Protein AF-A0A922M4N6-F1 (afdb_monomer)

Organism: Spodoptera exigua (NCBI:txid7107)

Nearest PDB structures (foldseek):
  4qnn-assembly1_D  TM=4.521E-01  e=8.811E-08  Vespa basalis
  1w52-assembly1_X  TM=4.113E-01  e=1.134E-07  Equus caballus
  1n8s-assembly1_A  TM=4.188E-01  e=4.006E-07  Homo sapiens
  6k3c-assembly1_A  TM=3.566E-01  e=5.512E-01  Chromobacterium sp. USM2
  4xjv-assembly1_A  TM=3.976E-01  e=1.947E+00  Homo sapiens

Solvent-accessible surface area (backbone atoms only — not comparable to full-atom values): 10845 Å² total; per-residue (Å²): 126,72,74,54,56,63,50,50,57,50,48,62,56,56,72,52,84,74,89,79,82,50,33,38,33,26,33,53,82,41,86,89,43,56,52,75,37,51,58,94,50,54,64,52,38,45,78,72,62,30,33,50,88,92,42,60,70,48,79,46,68,69,57,80,68,31,40,94,80,33,68,70,46,49,54,51,52,50,51,48,44,74,77,43,88,45,20,38,34,35,50,39,44,37,66,46,23,29,90,76,37,44,76,57,50,79,76,44,71,44,77,16,52,26,64,42,13,33,49,44,22,52,50,23,40,48,42,29,70,78,67,74,44,56,31,48,35,35,40,24,41,26,30,43,14,82,51,34,49,94,60,62,78,40,83,59,45,43,34,81,18,19,75,32,17,41,30,43,32,66,39,51,90,77,52,12,44,76,71,84,37,34,60,43,53,44,56,53,75,72,86,59,86,65,85,65,86,120

Radius of gyration: 24.02 Å; Cα contacts (8 Å, |Δi|>4): 380; chains: 1; bounding box: 56×33×69 Å

Secondary structure (DSSP, 8-state):
-THHHHHHHHHHHHTS---S--EEEEEESEEEEEEEEEGGGTTHHHHTTSS-TTS-EEEEE--TT--TTSHHHHHHHHHHHHH---EEEEEE-HHHHSTTTS--GGG-EEEEETHHHHHHHHHHHHHHHHHS--EEEEEEES-B-TTTSSS-SSPPP-GGGEEEEEEEES-TTTTB--S--SSEEEETTSSS------

Mean predicted aligned error: 13.54 Å

Sequence (198 aa):
MTLNILRTVIIFFAILQCTRAWGLKGYNKTLSNSIEVNWTNATQLIDTGYVNLERKMAVFAFGFRGSETTQDTDTFIEAALSNTDWSVVLVNWKDEAAPGGGLVLNNIILIGMSLGAQICGKAGSTVKEILGQQLPLIMGLDAAKPLFEPIEVFRCIKSSDAACVFLLHTDTNRFGVSGSYGTHNFFANRYSAVIFVH

InterPro domains:
  IPR000734 Triacylglycerol lipase family [PTHR11610] (102-190)
  IPR013818 Lipase [PF00151] (106-189)
  IPR029058 Alpha/Beta hydrolase fold [G3DSA:3.40.50.1820] (100-193)
  IPR029058 Alpha/Beta hydrolase fold [SSF53474] (53-197)

Structure (mmCIF, N/CA/C/O backbone):
data_AF-A0A922M4N6-F1
#
_entry.id   AF-A0A922M4N6-F1
#
loop_
_atom_site.group_PDB
_atom_site.id
_atom_site.type_symbol
_atom_site.label_atom_id
_atom_site.label_alt_id
_atom_site.label_comp_id
_atom_site.label_asym_id
_atom_site.label_entity_id
_atom_site.label_seq_id
_atom_site.pdbx_PDB_ins_code
_atom_site.Cartn_x
_atom_site.Cartn_y
_atom_site.Cartn_z
_atom_site.occupancy
_atom_site.B_iso_or_equiv
_atom_site.auth_seq_id
_atom_site.auth_comp_id
_atom_site.auth_asym_id
_atom_site.auth_atom_id
_atom_site.pdbx_PDB_model_num
ATOM 1 N N . MET A 1 1 ? -22.852 20.278 8.552 1.00 41.62 1 MET A N 1
ATOM 2 C CA . MET A 1 1 ? -21.381 20.407 8.698 1.00 41.62 1 MET A CA 1
ATOM 3 C C . MET A 1 1 ? -20.722 19.126 9.239 1.00 41.62 1 MET A C 1
ATOM 5 O O . MET A 1 1 ? -19.589 18.848 8.879 1.00 41.62 1 MET A O 1
ATOM 9 N N . THR A 1 2 ? -21.434 18.292 10.006 1.00 40.69 2 THR A N 1
ATOM 10 C CA . THR A 1 2 ? -20.979 17.022 10.621 1.00 40.69 2 THR A CA 1
ATOM 11 C C . THR A 1 2 ? -20.772 15.839 9.659 1.00 40.69 2 THR A C 1
ATOM 13 O O . THR A 1 2 ? -19.850 15.055 9.858 1.00 40.69 2 THR A O 1
ATOM 16 N N . LEU A 1 3 ? -21.545 15.735 8.570 1.00 41.03 3 LEU A N 1
ATOM 17 C CA . LEU A 1 3 ? -21.422 14.641 7.583 1.00 41.03 3 LEU A CA 1
ATOM 18 C C . LEU A 1 3 ? -20.073 14.637 6.829 1.00 41.03 3 LEU A C 1
ATOM 20 O O . LEU A 1 3 ? -19.664 13.618 6.277 1.00 41.03 3 LEU A O 1
ATOM 24 N N . ASN A 1 4 ? -19.374 15.777 6.805 1.00 47.16 4 ASN A N 1
ATOM 25 C CA . ASN A 1 4 ? -18.146 15.948 6.031 1.00 47.16 4 ASN A CA 1
ATOM 26 C C . ASN A 1 4 ? -16.917 15.350 6.722 1.00 47.16 4 ASN A C 1
ATOM 28 O O . ASN A 1 4 ? -16.013 14.897 6.031 1.00 47.16 4 ASN A O 1
ATOM 32 N N . ILE A 1 5 ? -16.877 15.299 8.056 1.00 49.09 5 ILE A N 1
ATOM 33 C CA . ILE A 1 5 ? -15.686 14.843 8.795 1.00 49.09 5 ILE A CA 1
ATOM 34 C C . ILE A 1 5 ? -15.516 13.328 8.653 1.00 49.09 5 ILE A C 1
ATOM 36 O O . I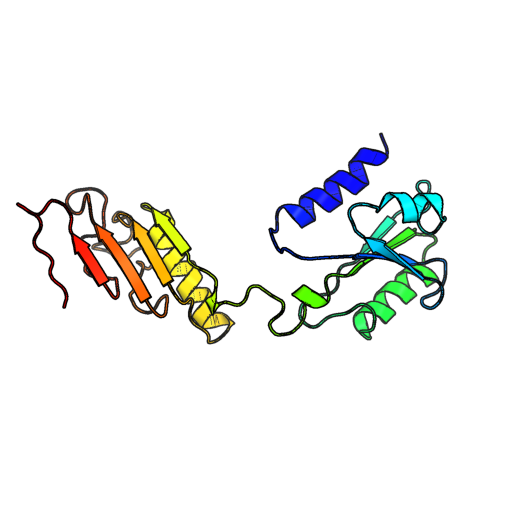LE A 1 5 ? -14.456 12.869 8.235 1.00 49.09 5 ILE A O 1
ATOM 40 N N . LEU A 1 6 ? -16.585 12.561 8.890 1.00 45.75 6 LEU A N 1
ATOM 41 C CA . LEU A 1 6 ? -16.577 11.106 8.717 1.00 45.75 6 LEU A CA 1
ATOM 42 C C . LEU A 1 6 ? -16.282 10.719 7.260 1.00 45.75 6 LEU A C 1
ATOM 44 O O . LEU A 1 6 ? -15.444 9.861 7.005 1.00 45.75 6 LEU A O 1
ATOM 48 N N . ARG A 1 7 ? -16.890 11.423 6.293 1.00 46.25 7 ARG A N 1
ATOM 49 C CA . ARG A 1 7 ? -16.584 11.243 4.866 1.00 46.25 7 ARG A CA 1
ATOM 50 C C . ARG A 1 7 ? -15.126 11.555 4.531 1.00 46.25 7 ARG A C 1
ATOM 52 O O . ARG A 1 7 ? -14.546 10.835 3.735 1.00 46.25 7 ARG A O 1
ATOM 59 N N . THR A 1 8 ? -14.523 12.576 5.137 1.00 42.38 8 THR A N 1
ATOM 60 C CA . THR A 1 8 ? -13.128 12.961 4.861 1.00 42.38 8 THR A CA 1
ATOM 61 C C . THR A 1 8 ? -12.144 11.925 5.400 1.00 42.38 8 THR A C 1
ATOM 63 O O . THR A 1 8 ? -11.218 11.547 4.690 1.00 42.38 8 THR A O 1
ATOM 66 N N . VAL A 1 9 ? -12.379 11.405 6.610 1.00 51.81 9 VAL A N 1
ATOM 67 C CA . VAL A 1 9 ? -11.578 10.306 7.176 1.00 51.81 9 VAL A CA 1
ATOM 68 C C . VAL A 1 9 ? -11.719 9.046 6.318 1.00 51.81 9 VAL A C 1
ATOM 70 O O . VAL A 1 9 ? -10.718 8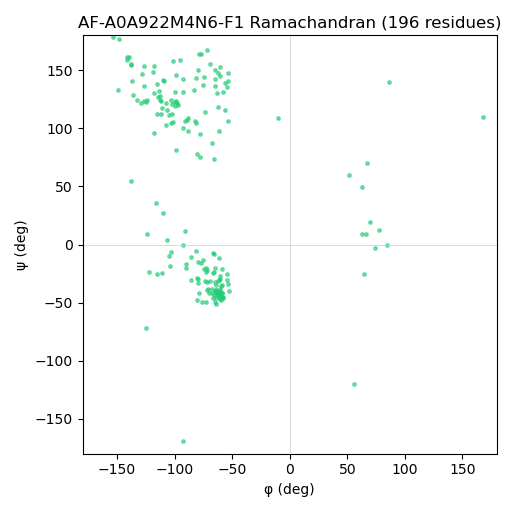.428 5.971 1.00 51.81 9 VAL A O 1
ATOM 73 N N . ILE A 1 10 ? -12.940 8.711 5.888 1.00 53.19 10 ILE A N 1
ATOM 74 C CA . ILE A 1 10 ? -13.194 7.553 5.018 1.00 53.19 10 ILE A CA 1
ATOM 75 C C . ILE A 1 10 ? -12.520 7.715 3.648 1.00 53.19 10 ILE A C 1
ATOM 77 O O . ILE A 1 10 ? -11.918 6.768 3.153 1.00 53.19 10 ILE A O 1
ATOM 81 N N . ILE A 1 11 ? -12.564 8.909 3.047 1.00 48.78 11 ILE A N 1
ATOM 82 C CA . ILE A 1 11 ? -11.873 9.209 1.784 1.00 48.78 11 ILE A CA 1
ATOM 83 C C . ILE A 1 11 ? -10.353 9.098 1.955 1.00 48.78 11 ILE A C 1
ATOM 85 O O . ILE A 1 11 ? -9.691 8.560 1.075 1.00 48.78 11 ILE A O 1
ATOM 89 N N . PHE A 1 12 ? -9.798 9.546 3.085 1.00 44.44 12 PHE A N 1
ATOM 90 C CA . PHE A 1 12 ? -8.366 9.423 3.372 1.00 44.44 12 PHE A CA 1
ATOM 91 C C . PHE A 1 12 ? -7.911 7.954 3.396 1.00 44.44 12 PHE A C 1
ATOM 93 O O . PHE A 1 12 ? -6.877 7.629 2.819 1.00 44.44 12 PHE A O 1
ATOM 100 N N . PHE A 1 13 ? -8.723 7.054 3.965 1.00 48.62 13 PHE A N 1
ATOM 101 C CA . PHE A 1 13 ? -8.482 5.608 3.893 1.00 48.62 13 PHE A CA 1
ATOM 102 C C . PHE A 1 13 ? -8.781 5.010 2.506 1.00 48.62 13 PHE A C 1
ATOM 104 O O . PHE A 1 13 ? -8.082 4.097 2.090 1.00 48.62 13 PHE A O 1
ATOM 111 N N . ALA A 1 14 ? -9.744 5.545 1.748 1.00 45.78 14 ALA A N 1
ATOM 112 C CA . ALA A 1 14 ? -10.076 5.077 0.397 1.00 45.78 14 ALA A CA 1
ATOM 113 C C . ALA A 1 14 ? -9.050 5.476 -0.689 1.00 45.78 14 ALA A C 1
ATOM 115 O O . ALA A 1 14 ? -9.004 4.843 -1.744 1.00 45.78 14 ALA A O 1
ATOM 116 N N . ILE A 1 15 ? -8.230 6.512 -0.454 1.00 46.09 15 ILE A N 1
ATOM 117 C CA . ILE A 1 15 ? -7.110 6.897 -1.340 1.00 46.09 15 ILE A CA 1
ATOM 118 C C . ILE A 1 15 ? -6.011 5.817 -1.336 1.00 46.09 15 ILE A C 1
ATOM 120 O O . ILE A 1 15 ? -5.306 5.649 -2.332 1.00 46.09 15 ILE A O 1
ATOM 124 N N . LEU A 1 16 ? -5.917 5.017 -0.270 1.00 44.34 16 LEU A N 1
ATOM 125 C CA . LEU A 1 16 ? -5.240 3.725 -0.306 1.00 44.34 16 LEU A CA 1
ATOM 126 C C . LEU A 1 16 ? -6.203 2.737 -0.975 1.00 44.34 16 LEU A C 1
ATOM 128 O O . LEU A 1 16 ? -7.096 2.199 -0.329 1.00 44.34 16 LEU A O 1
ATOM 132 N N . GLN A 1 17 ? -6.071 2.530 -2.287 1.00 43.78 17 GLN A N 1
ATOM 133 C CA . GLN A 1 17 ? -6.861 1.541 -3.029 1.00 43.78 17 GLN A CA 1
ATOM 134 C C . GLN A 1 17 ? -6.523 0.103 -2.583 1.00 43.78 17 GLN A C 1
ATOM 136 O O . GLN A 1 17 ? -5.879 -0.650 -3.307 1.00 43.78 17 GLN A O 1
ATOM 141 N N . CYS A 1 18 ? -6.976 -0.292 -1.396 1.00 46.88 18 CYS A N 1
ATOM 142 C CA . CYS A 1 18 ? -7.124 -1.682 -0.991 1.00 46.88 18 CYS A CA 1
ATOM 143 C C . CYS A 1 18 ? -8.611 -2.026 -1.088 1.00 46.88 18 CYS A C 1
ATOM 145 O O . CYS A 1 18 ? -9.453 -1.559 -0.325 1.00 46.88 18 CYS A O 1
ATOM 147 N N . THR A 1 19 ? -8.939 -2.778 -2.131 1.00 53.81 19 THR A N 1
ATOM 148 C CA . THR A 1 19 ? -10.280 -3.268 -2.437 1.00 53.81 19 THR A CA 1
ATOM 149 C C . THR A 1 19 ? -10.471 -4.614 -1.730 1.00 53.81 19 THR A C 1
ATOM 151 O O . THR A 1 19 ? -9.875 -5.592 -2.172 1.00 53.81 19 THR A O 1
ATOM 154 N N . ARG A 1 20 ? -11.288 -4.719 -0.679 1.00 52.94 20 ARG A N 1
ATOM 155 C CA . ARG A 1 20 ? -12.623 -5.348 -0.685 1.00 52.94 20 ARG A CA 1
ATOM 156 C C . ARG A 1 20 ? -13.061 -5.505 0.778 1.00 52.94 20 ARG A C 1
ATOM 158 O O . ARG A 1 20 ? -12.608 -6.404 1.457 1.00 52.94 20 ARG A O 1
ATOM 165 N N . ALA A 1 21 ? -14.057 -4.710 1.169 1.00 56.31 21 ALA A N 1
ATOM 166 C CA . ALA A 1 21 ? -14.835 -4.871 2.400 1.00 56.31 21 ALA A CA 1
ATOM 167 C C . ALA A 1 21 ? -14.074 -4.639 3.718 1.00 56.31 21 ALA A C 1
ATOM 169 O O . ALA A 1 21 ? -13.960 -5.531 4.547 1.00 56.31 21 ALA A O 1
ATOM 170 N N . TRP A 1 22 ? -13.713 -3.382 3.980 1.00 73.38 22 TRP A N 1
ATOM 171 C CA . TRP A 1 22 ? -13.501 -2.943 5.356 1.00 73.38 22 TRP A CA 1
ATOM 172 C C . TRP A 1 22 ? -14.840 -2.564 6.011 1.00 73.38 22 TRP A C 1
ATOM 174 O O . TRP A 1 22 ? -15.684 -1.878 5.417 1.00 73.38 22 TRP A O 1
ATOM 184 N N . GLY A 1 23 ? -15.055 -3.067 7.225 1.00 85.94 23 GLY A N 1
ATOM 185 C CA . GLY A 1 23 ? -16.196 -2.765 8.085 1.00 85.94 23 GLY A CA 1
ATOM 186 C C . GLY A 1 23 ? -15.866 -1.661 9.088 1.00 85.94 23 GLY A C 1
ATOM 187 O O . GLY A 1 23 ? -14.704 -1.397 9.399 1.00 85.94 23 GLY A O 1
ATOM 188 N N . LEU A 1 24 ? -16.893 -0.999 9.611 1.00 89.88 24 LEU A N 1
ATOM 189 C CA . LEU A 1 24 ? -16.775 -0.091 10.747 1.00 89.88 24 LEU A CA 1
ATOM 190 C C . LEU A 1 24 ? -17.473 -0.725 11.939 1.00 89.88 24 LEU A C 1
ATOM 192 O O . LEU A 1 24 ? -18.685 -0.942 11.909 1.00 89.88 24 LEU A O 1
ATOM 196 N N . LYS A 1 25 ? -16.709 -1.001 12.992 1.00 93.69 25 LYS A N 1
ATOM 197 C CA . LYS A 1 25 ? -17.227 -1.581 14.226 1.00 93.69 25 LYS A CA 1
ATOM 198 C C . LYS A 1 25 ? -17.310 -0.514 15.310 1.00 93.69 25 LYS A C 1
ATOM 200 O O . LYS A 1 25 ? -16.291 0.010 15.748 1.00 93.69 25 LYS A O 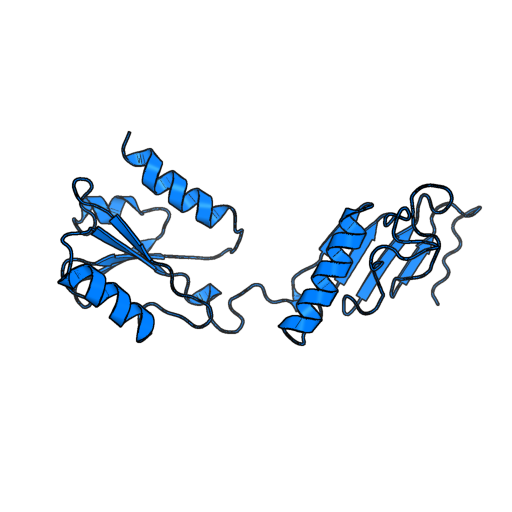1
ATOM 205 N N . GLY A 1 26 ? -18.527 -0.150 15.699 1.00 92.50 26 GLY A N 1
ATOM 206 C CA . GLY A 1 26 ? -18.788 0.800 16.779 1.00 92.50 26 GLY A CA 1
ATOM 207 C C . GLY A 1 26 ? -18.969 0.080 18.110 1.00 92.50 26 GLY A C 1
ATOM 208 O O . GLY A 1 26 ? -19.588 -0.984 18.154 1.00 92.50 26 GLY A O 1
ATOM 209 N N . TYR A 1 27 ? -18.465 0.670 19.192 1.00 93.81 27 TYR A N 1
ATOM 210 C CA . TYR A 1 27 ? -18.552 0.107 20.541 1.00 93.81 27 TYR A CA 1
ATOM 211 C C . TYR A 1 27 ? -19.394 0.992 21.454 1.00 93.81 27 TYR A C 1
ATOM 213 O O . TYR A 1 27 ? -19.249 2.213 21.466 1.00 93.81 27 TYR A O 1
ATOM 221 N N . ASN A 1 28 ? -20.244 0.370 22.269 1.00 90.25 28 ASN A N 1
ATOM 222 C CA . ASN A 1 28 ? -21.067 1.062 23.251 1.00 90.25 28 ASN A CA 1
ATOM 223 C C . ASN A 1 28 ? -20.705 0.591 24.665 1.00 90.25 28 ASN A C 1
ATOM 225 O O . ASN A 1 28 ? -21.203 -0.422 25.163 1.00 90.25 28 ASN A O 1
ATOM 229 N N . LYS A 1 29 ? -19.827 1.366 25.313 1.00 85.44 29 LYS A N 1
ATOM 230 C CA . LYS A 1 29 ? -19.318 1.207 26.692 1.00 85.44 29 LYS A CA 1
ATOM 231 C C . LYS A 1 29 ? -18.485 -0.047 26.982 1.00 85.44 29 LYS A C 1
ATOM 233 O O . LYS A 1 29 ? -17.695 -0.010 27.913 1.00 85.44 29 LYS A O 1
ATOM 238 N N . THR A 1 30 ? -18.648 -1.142 26.243 1.00 88.94 30 THR A N 1
ATOM 239 C CA . THR A 1 30 ? -17.939 -2.415 26.483 1.00 88.94 30 THR A CA 1
ATOM 240 C C . THR A 1 30 ? -17.537 -3.077 25.165 1.00 88.94 30 THR A C 1
ATOM 242 O O . THR A 1 30 ? -18.153 -2.802 24.135 1.00 88.94 30 THR A O 1
ATOM 245 N N . LEU A 1 31 ? -16.543 -3.976 25.191 1.00 87.69 31 LEU A N 1
ATOM 246 C CA . LEU A 1 31 ? -16.136 -4.759 24.012 1.00 87.69 31 LEU A CA 1
ATOM 247 C C . LEU A 1 31 ? -17.262 -5.651 23.471 1.00 87.69 31 LEU A C 1
ATOM 249 O O . LEU A 1 31 ? -17.460 -5.753 22.259 1.00 87.69 31 LEU A O 1
ATOM 253 N N . SER A 1 32 ? -18.009 -6.290 24.376 1.00 89.81 32 SER A N 1
ATOM 254 C CA . SER A 1 32 ? -19.084 -7.225 24.034 1.00 89.81 32 SER A CA 1
ATOM 255 C C . SER A 1 32 ? -20.317 -6.534 23.454 1.00 89.81 32 SER A C 1
ATOM 257 O O . SER A 1 32 ? -21.086 -7.164 22.733 1.00 89.81 32 SER A O 1
ATOM 259 N N . ASN A 1 33 ? -20.493 -5.239 23.724 1.00 93.19 33 ASN A N 1
ATOM 260 C CA . ASN A 1 33 ? -21.565 -4.431 23.162 1.00 93.19 33 ASN A CA 1
ATOM 261 C C . ASN A 1 33 ? -21.056 -3.623 21.963 1.00 93.19 33 ASN A C 1
ATOM 263 O O . ASN A 1 33 ? -20.710 -2.444 22.078 1.00 93.19 33 ASN A O 1
ATOM 267 N N . SER A 1 34 ? -20.993 -4.278 20.807 1.00 94.19 34 SER A N 1
ATOM 268 C CA . SER A 1 34 ? -20.540 -3.677 19.556 1.00 94.19 34 SER A CA 1
ATOM 269 C C . SER A 1 34 ? -21.407 -4.096 18.373 1.00 94.19 34 SER A C 1
ATOM 271 O O . SER A 1 34 ? -22.025 -5.160 18.380 1.00 94.19 34 SER A O 1
ATOM 273 N N . ILE A 1 35 ? -21.435 -3.252 17.342 1.00 94.62 35 ILE A N 1
ATOM 274 C CA . ILE A 1 35 ? -22.032 -3.571 16.041 1.00 94.62 35 ILE A CA 1
ATOM 275 C C . ILE A 1 35 ? -21.030 -3.285 14.940 1.00 94.62 35 ILE A C 1
ATOM 277 O O . ILE A 1 35 ? -20.249 -2.341 15.036 1.00 94.62 35 ILE A O 1
ATOM 281 N N . GLU A 1 36 ? -21.084 -4.076 13.878 1.00 93.38 36 GLU A N 1
ATOM 282 C CA . GLU A 1 36 ? -20.292 -3.862 12.677 1.00 93.38 36 GLU A CA 1
ATOM 283 C C . GLU A 1 36 ? -21.209 -3.522 11.508 1.00 93.38 36 GLU A C 1
ATOM 285 O O . GLU A 1 36 ? -22.229 -4.176 11.284 1.00 93.38 36 GLU A O 1
ATOM 290 N N . VAL A 1 37 ? -20.851 -2.472 10.776 1.00 91.44 37 VAL A N 1
ATOM 291 C CA . VAL A 1 37 ? -21.574 -2.013 9.591 1.00 91.44 37 VAL A CA 1
ATOM 292 C C . VAL A 1 37 ? -20.614 -1.905 8.416 1.00 91.44 37 VAL A C 1
ATOM 294 O O . VAL A 1 37 ? -19.419 -1.672 8.587 1.00 91.44 37 VAL A O 1
ATOM 297 N N . ASN A 1 38 ? -21.131 -2.032 7.196 1.00 89.06 38 ASN A N 1
ATOM 298 C CA . ASN A 1 38 ? -20.337 -1.729 6.009 1.00 89.06 38 ASN A CA 1
ATOM 299 C C . ASN A 1 38 ? -19.982 -0.231 5.984 1.00 89.06 38 ASN A C 1
ATOM 301 O O . ASN A 1 38 ? -20.824 0.602 6.329 1.00 89.06 38 ASN A O 1
ATOM 305 N N . TRP A 1 39 ? -18.775 0.125 5.534 1.00 82.94 39 TRP A N 1
ATOM 306 C CA . TRP A 1 39 ? -18.335 1.521 5.442 1.00 82.94 39 TRP A CA 1
ATOM 307 C C . TRP A 1 39 ? -19.293 2.412 4.627 1.00 82.94 39 TRP A C 1
ATOM 309 O O . TRP A 1 39 ? -19.445 3.593 4.946 1.00 82.94 39 TRP A O 1
ATOM 319 N N . THR A 1 40 ? -19.995 1.869 3.621 1.00 84.00 40 THR A N 1
ATOM 320 C CA . THR A 1 40 ? -20.988 2.632 2.837 1.00 84.00 40 THR A CA 1
ATOM 321 C C . THR A 1 40 ? -22.199 3.057 3.666 1.00 84.00 40 THR A C 1
ATOM 323 O O . THR A 1 40 ? -22.851 4.045 3.337 1.00 84.00 40 THR A O 1
ATOM 326 N N . ASN A 1 41 ? -22.478 2.336 4.755 1.00 87.69 41 ASN A N 1
ATOM 327 C CA . ASN A 1 41 ? -23.619 2.533 5.647 1.00 87.69 41 ASN A CA 1
ATOM 328 C C . ASN A 1 41 ? -23.177 3.071 7.018 1.00 87.69 41 ASN A C 1
ATOM 330 O O . ASN A 1 41 ? -23.854 2.856 8.021 1.00 87.69 41 ASN A O 1
ATOM 334 N N . ALA A 1 42 ? -22.050 3.789 7.081 1.00 83.88 42 ALA A N 1
ATOM 335 C CA . ALA A 1 42 ? -21.473 4.295 8.329 1.00 83.88 42 ALA A CA 1
ATOM 336 C C . ALA A 1 42 ? -22.445 5.134 9.187 1.00 83.88 42 ALA A C 1
ATOM 338 O O . ALA A 1 42 ? -22.290 5.197 10.406 1.00 83.88 42 ALA A O 1
ATOM 339 N N . THR A 1 43 ? -23.463 5.759 8.577 1.00 88.12 43 THR A N 1
ATOM 340 C CA . THR A 1 43 ? -24.504 6.513 9.298 1.00 88.12 43 THR A CA 1
ATOM 341 C C . THR A 1 43 ? -25.288 5.644 10.276 1.00 88.12 43 THR A C 1
ATOM 343 O O . THR A 1 43 ? -25.701 6.140 11.318 1.00 88.12 43 THR A O 1
ATOM 346 N N . GLN A 1 44 ? -25.394 4.338 10.021 1.00 92.56 44 GLN A N 1
ATOM 347 C CA . GLN A 1 44 ? -26.087 3.406 10.902 1.00 92.56 44 GLN A CA 1
ATOM 348 C C . GLN A 1 44 ? -25.464 3.351 12.305 1.00 92.56 44 GLN A C 1
ATOM 350 O O . GLN A 1 44 ? -26.191 3.143 13.272 1.00 92.56 44 GLN A O 1
ATOM 355 N N . LEU A 1 45 ? -24.156 3.597 12.461 1.00 91.44 45 LEU A N 1
ATOM 356 C CA . LEU A 1 45 ? -23.528 3.689 13.788 1.00 91.44 45 LEU A CA 1
ATOM 357 C C . LEU A 1 45 ? -24.060 4.879 14.599 1.00 91.44 45 LEU A C 1
ATOM 359 O O . LEU A 1 45 ? -24.148 4.801 15.822 1.00 91.44 45 LEU A O 1
ATOM 363 N N . ILE A 1 46 ? -24.426 5.968 13.920 1.00 91.56 46 ILE A N 1
ATOM 364 C CA . ILE A 1 46 ? -25.022 7.158 14.537 1.00 91.56 46 ILE A CA 1
ATOM 365 C C . ILE A 1 46 ? -26.485 6.864 14.865 1.00 91.56 46 ILE A C 1
ATOM 367 O O . ILE A 1 46 ? -26.906 7.047 16.004 1.00 91.56 46 ILE A O 1
ATOM 371 N N . ASP A 1 47 ? -27.232 6.339 13.890 1.00 91.94 47 ASP A N 1
ATOM 372 C CA . ASP A 1 47 ? -28.671 6.070 14.017 1.00 91.94 47 ASP A CA 1
ATOM 373 C C . ASP A 1 47 ? -28.983 5.058 15.133 1.00 91.94 47 ASP A C 1
ATOM 375 O O . ASP A 1 47 ? -30.026 5.126 15.780 1.00 91.94 47 ASP A O 1
ATOM 379 N N . THR A 1 48 ? -28.060 4.128 15.388 1.00 91.88 48 THR A N 1
ATOM 380 C CA . THR A 1 48 ? -28.175 3.105 16.441 1.00 91.88 48 THR A CA 1
ATOM 381 C C . THR A 1 48 ? -27.535 3.516 17.772 1.00 91.88 48 THR A C 1
ATOM 383 O O . THR A 1 48 ? -27.580 2.752 18.735 1.00 91.88 48 THR A O 1
ATOM 386 N N . GLY A 1 49 ? -26.945 4.713 17.856 1.00 91.12 49 GLY A N 1
ATOM 387 C CA . GLY A 1 49 ? -26.378 5.261 19.091 1.00 91.12 49 GLY A CA 1
ATOM 388 C C . GLY A 1 49 ? -25.012 4.700 19.505 1.00 91.12 49 GLY A C 1
ATOM 389 O O . GLY A 1 49 ? -24.573 4.958 20.625 1.00 91.12 49 GLY A O 1
ATOM 390 N N . TYR A 1 50 ? -24.322 3.964 18.629 1.00 92.75 50 TYR A N 1
ATOM 391 C CA . TYR A 1 50 ? -22.939 3.509 18.852 1.00 92.75 50 TYR A CA 1
ATOM 392 C C . TYR A 1 50 ? -21.907 4.607 18.562 1.00 92.75 50 TYR A C 1
ATOM 394 O O . TYR A 1 50 ? -20.760 4.519 18.990 1.00 92.75 50 TYR A O 1
ATOM 402 N N . VAL A 1 51 ? -22.324 5.669 17.872 1.00 91.69 51 VAL A N 1
ATOM 403 C CA . VAL A 1 51 ? -21.576 6.912 17.702 1.00 91.69 51 VAL A CA 1
ATOM 404 C C . VAL A 1 51 ? -22.437 8.077 18.168 1.00 91.69 51 VAL A C 1
ATOM 406 O O . VAL A 1 51 ? -23.507 8.337 17.625 1.00 91.69 51 VAL A O 1
ATOM 409 N N . ASN A 1 52 ? -21.925 8.833 19.135 1.00 90.38 52 ASN A N 1
ATOM 410 C CA . ASN A 1 52 ? -22.476 10.117 19.541 1.00 90.38 52 ASN A CA 1
ATOM 411 C C . ASN A 1 52 ? -21.620 11.253 18.950 1.00 90.38 52 ASN A C 1
ATOM 413 O O . ASN A 1 52 ? -20.419 11.334 19.219 1.00 90.38 52 ASN A O 1
ATOM 417 N N . LEU A 1 53 ? -22.248 12.119 18.147 1.00 87.50 53 LEU A N 1
ATOM 418 C CA . LEU A 1 53 ? -21.596 13.234 17.447 1.00 87.50 53 LEU A CA 1
ATOM 419 C C . LEU A 1 53 ? -21.244 14.427 18.351 1.00 87.50 53 LEU A C 1
ATOM 421 O O . LEU A 1 53 ? -20.493 15.300 17.924 1.00 87.50 53 LEU A O 1
ATOM 425 N N . GLU A 1 54 ? -21.772 14.480 19.572 1.00 90.12 54 GLU A N 1
ATOM 426 C CA . GLU A 1 54 ? -21.437 15.505 20.571 1.00 90.12 54 GLU A CA 1
ATOM 427 C C . GLU A 1 54 ? -20.189 15.136 21.382 1.00 90.12 54 GLU A C 1
ATOM 429 O O . GLU A 1 54 ? -19.639 15.966 22.106 1.00 90.12 54 GLU A O 1
ATOM 434 N N . ARG A 1 55 ? -19.718 13.891 21.254 1.00 86.94 55 ARG A N 1
ATOM 435 C CA . ARG A 1 55 ? -18.529 13.390 21.942 1.00 86.94 55 ARG A CA 1
ATOM 436 C C . ARG A 1 55 ? -17.331 13.363 21.008 1.00 86.94 55 ARG A C 1
ATOM 438 O O . ARG A 1 55 ? -17.463 13.281 19.787 1.00 86.94 55 ARG A O 1
ATOM 445 N N . LYS A 1 56 ? -16.131 13.374 21.592 1.00 88.88 56 LYS A N 1
ATOM 446 C CA . LYS A 1 56 ? -14.907 13.085 20.835 1.00 88.88 56 LYS A CA 1
ATOM 447 C C . LYS A 1 56 ? -14.990 11.671 20.258 1.00 88.88 56 LYS A C 1
ATOM 449 O O . LYS A 1 56 ? -15.555 10.777 20.885 1.00 88.88 56 LYS A O 1
ATOM 454 N N . MET A 1 57 ? -14.431 11.482 19.067 1.00 87.06 57 MET A N 1
ATOM 455 C CA . MET A 1 57 ? -14.408 10.195 18.379 1.00 87.06 57 MET A CA 1
ATOM 456 C C . MET A 1 57 ? -12.973 9.690 18.262 1.00 87.06 57 MET A C 1
ATOM 458 O O . MET A 1 57 ? -12.116 10.400 17.737 1.00 87.06 57 MET A O 1
ATOM 462 N N . ALA A 1 58 ? -12.735 8.460 18.711 1.00 88.31 58 ALA A N 1
ATOM 463 C CA . ALA A 1 58 ? -11.520 7.721 18.402 1.00 88.31 58 ALA A CA 1
ATOM 464 C C . ALA A 1 58 ? -11.805 6.754 17.256 1.00 88.31 58 ALA A C 1
ATOM 466 O O . ALA A 1 58 ? -12.695 5.911 17.355 1.00 88.31 58 ALA A O 1
ATOM 467 N N . VAL A 1 59 ? -11.034 6.881 16.179 1.00 87.81 59 VAL A N 1
ATOM 468 C CA . VAL A 1 59 ? -11.032 5.926 15.071 1.00 87.81 59 VAL A CA 1
ATOM 469 C C . VAL A 1 59 ? -9.737 5.135 15.161 1.00 87.81 59 VAL A C 1
ATOM 471 O O . VAL A 1 59 ? -8.656 5.710 15.047 1.00 87.81 59 VAL A O 1
ATOM 474 N N . PHE A 1 60 ? -9.845 3.835 15.405 1.00 89.56 60 PHE A N 1
ATOM 475 C CA . PHE A 1 60 ? -8.707 2.931 15.531 1.00 89.56 60 PHE A CA 1
ATOM 476 C C . PHE A 1 60 ? -8.644 1.996 14.330 1.00 89.56 60 PHE A C 1
ATOM 478 O O . PHE A 1 60 ? -9.673 1.519 13.865 1.00 89.56 60 PHE A O 1
ATOM 485 N N . ALA A 1 61 ? -7.443 1.714 13.842 1.00 87.94 61 ALA A N 1
ATOM 486 C CA . ALA A 1 61 ? -7.195 0.712 12.815 1.00 87.94 61 ALA A CA 1
ATOM 487 C C . ALA A 1 61 ? -6.020 -0.147 13.288 1.00 87.94 61 ALA A C 1
ATOM 489 O O . ALA A 1 61 ? -4.960 0.392 13.609 1.00 87.94 61 ALA A O 1
ATOM 490 N N . PHE A 1 62 ? -6.208 -1.465 13.365 1.00 88.00 62 PHE A N 1
ATOM 491 C CA . PHE A 1 62 ? -5.122 -2.382 13.730 1.00 88.00 62 PHE A CA 1
ATOM 492 C C . PHE A 1 62 ? -4.087 -2.506 12.602 1.00 88.00 62 PHE A C 1
ATOM 494 O O . PHE A 1 62 ? -4.318 -2.046 11.490 1.00 88.00 62 PHE A O 1
ATOM 501 N N . GLY A 1 63 ? -2.924 -3.092 12.889 1.00 80.12 63 GLY A N 1
ATOM 502 C CA . GLY A 1 63 ? -1.826 -3.257 11.930 1.00 80.12 63 GLY A CA 1
ATOM 503 C C . GLY A 1 63 ? -1.844 -4.587 11.168 1.00 80.12 63 GLY A C 1
ATOM 504 O O . GLY A 1 63 ? -2.801 -5.356 11.233 1.00 80.12 63 GLY A O 1
ATOM 505 N N . PHE A 1 64 ? -0.746 -4.876 10.462 1.00 76.19 64 PHE A N 1
ATOM 506 C CA . PHE A 1 64 ? -0.536 -6.151 9.768 1.00 76.19 64 PHE A CA 1
ATOM 507 C C . PHE A 1 64 ? -0.703 -7.343 10.723 1.00 76.19 64 PHE A C 1
ATOM 509 O O . PHE A 1 64 ? -0.182 -7.330 11.837 1.00 76.19 64 PHE A O 1
ATOM 516 N N . ARG A 1 65 ? -1.410 -8.384 10.268 1.00 79.56 65 ARG A N 1
ATOM 517 C CA . ARG A 1 65 ? -1.835 -9.572 11.037 1.00 79.56 65 ARG A CA 1
ATOM 518 C C . ARG A 1 65 ? -2.781 -9.279 12.209 1.00 79.56 65 ARG A C 1
ATOM 520 O O . ARG A 1 65 ? -3.046 -10.185 12.997 1.00 79.56 65 ARG A O 1
ATOM 527 N N . GLY A 1 66 ? -3.278 -8.050 12.324 1.00 85.69 66 GLY A N 1
ATOM 528 C CA . GLY A 1 66 ? -4.288 -7.659 13.300 1.00 85.69 66 GLY A CA 1
ATOM 529 C C . GLY A 1 66 ? -5.692 -8.117 12.909 1.00 85.69 66 GLY A C 1
ATOM 530 O O . GLY A 1 66 ? -5.954 -8.475 11.761 1.00 85.69 66 GLY A O 1
ATOM 531 N N . SER A 1 67 ? -6.600 -8.100 13.881 1.00 90.69 67 SER A N 1
ATOM 532 C CA . SER A 1 67 ? -8.034 -8.290 13.655 1.00 90.69 67 SER A CA 1
ATOM 533 C C . SER A 1 67 ? -8.852 -7.598 14.749 1.00 90.69 67 SER A C 1
ATOM 535 O O . SER A 1 67 ? -8.313 -7.022 15.698 1.00 90.69 67 SER A O 1
ATOM 537 N N . GLU A 1 68 ? -10.172 -7.674 14.641 1.00 91.00 68 GLU A N 1
ATOM 538 C CA . GLU A 1 68 ? -11.124 -7.205 15.644 1.00 91.00 68 GLU A CA 1
ATOM 539 C C . GLU A 1 68 ? -11.101 -8.000 16.957 1.00 91.00 68 GLU A C 1
ATOM 541 O O . GLU A 1 68 ? -11.791 -7.605 17.891 1.00 91.00 68 GLU A O 1
ATOM 546 N N . THR A 1 69 ? -10.348 -9.104 17.022 1.00 90.06 69 THR A N 1
ATOM 547 C CA . THR A 1 69 ? -10.228 -9.972 18.206 1.00 90.06 69 THR A CA 1
ATOM 548 C C . THR A 1 69 ? -8.781 -10.159 18.671 1.00 90.06 69 THR A C 1
ATOM 550 O O . THR A 1 69 ? -8.497 -11.053 19.467 1.00 90.06 69 THR A O 1
ATOM 553 N N . THR A 1 70 ? -7.816 -9.410 18.124 1.00 91.94 70 THR A N 1
ATOM 554 C CA . THR A 1 70 ? -6.432 -9.470 18.621 1.00 91.94 70 THR A CA 1
ATOM 555 C C . THR A 1 70 ? -6.299 -8.745 19.954 1.00 91.94 70 THR A C 1
ATOM 557 O O . THR A 1 70 ? -6.874 -7.675 20.131 1.00 91.94 70 THR A O 1
ATOM 560 N N . GLN A 1 71 ? -5.455 -9.272 20.848 1.00 93.56 71 GLN A N 1
ATOM 561 C CA . GLN A 1 71 ? -5.231 -8.713 22.186 1.00 93.56 71 GLN A CA 1
ATOM 562 C C . GLN A 1 71 ? -4.863 -7.221 22.167 1.00 93.56 71 GLN A C 1
ATOM 564 O O . GLN A 1 71 ? -5.357 -6.465 22.999 1.00 93.56 71 GLN A O 1
ATOM 569 N N . ASP A 1 72 ? -4.040 -6.780 21.213 1.00 89.31 72 ASP A N 1
ATOM 570 C CA . ASP A 1 72 ? -3.665 -5.366 21.078 1.00 89.31 72 ASP A CA 1
ATOM 571 C C . ASP A 1 72 ? -4.873 -4.479 20.732 1.00 89.31 72 ASP A C 1
ATOM 573 O O . ASP A 1 72 ? -5.012 -3.376 21.264 1.00 89.31 72 ASP A O 1
ATOM 577 N N . THR A 1 73 ? -5.773 -4.977 19.875 1.00 92.75 73 THR A N 1
ATOM 578 C CA . THR A 1 73 ? -7.033 -4.302 19.532 1.00 92.75 73 THR A CA 1
ATOM 579 C C . THR A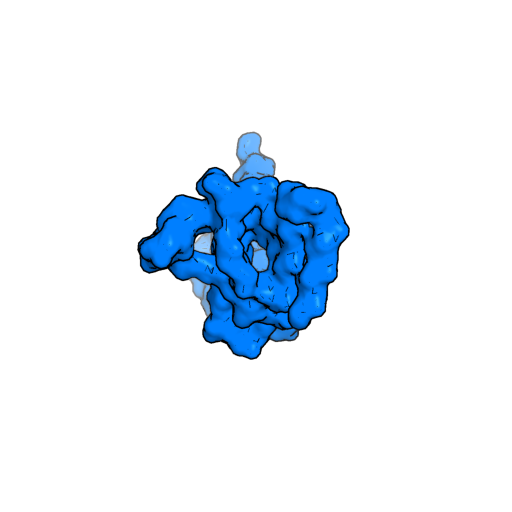 1 73 ? -7.921 -4.192 20.763 1.00 92.75 73 THR A C 1
ATOM 581 O O . THR A 1 73 ? -8.349 -3.090 21.099 1.00 92.75 73 THR A O 1
ATOM 584 N N . ASP A 1 74 ? -8.153 -5.302 21.467 1.00 94.62 74 ASP A N 1
ATOM 585 C CA . ASP A 1 74 ? -8.994 -5.319 22.667 1.00 94.62 74 ASP A CA 1
ATOM 586 C C . ASP A 1 74 ? -8.435 -4.390 23.747 1.00 94.62 74 ASP A C 1
ATOM 588 O O . ASP A 1 74 ? -9.162 -3.545 24.265 1.00 94.62 74 ASP A O 1
ATOM 592 N N . THR A 1 75 ? -7.124 -4.448 23.997 1.00 93.75 75 THR A N 1
ATOM 593 C CA . THR A 1 75 ? -6.437 -3.593 24.978 1.00 93.75 75 THR A CA 1
ATOM 594 C C . THR A 1 75 ? -6.631 -2.110 24.660 1.00 93.75 75 THR A C 1
ATOM 596 O O . THR A 1 75 ? -6.936 -1.315 25.551 1.00 93.75 75 THR A O 1
ATOM 599 N N . PHE A 1 76 ? -6.476 -1.715 23.391 1.00 92.75 76 PHE A N 1
ATOM 600 C CA . PHE A 1 76 ? -6.680 -0.327 22.985 1.00 92.75 76 PHE A CA 1
ATOM 601 C C . PHE A 1 76 ? -8.138 0.109 23.169 1.00 92.75 76 PHE A C 1
ATOM 603 O O . PHE A 1 76 ? -8.404 1.168 23.743 1.00 92.75 76 PHE A O 1
ATOM 610 N N . ILE A 1 77 ? -9.087 -0.693 22.679 1.00 94.00 77 ILE A N 1
ATOM 611 C CA . ILE A 1 77 ? -10.510 -0.350 22.717 1.00 94.00 77 ILE A CA 1
ATOM 612 C C . ILE A 1 77 ? -11.004 -0.296 24.170 1.00 94.00 77 ILE A C 1
ATOM 614 O O . ILE A 1 77 ? -11.683 0.660 24.539 1.00 94.00 77 ILE A O 1
ATOM 618 N N . GLU A 1 78 ? -10.621 -1.248 25.023 1.00 93.56 78 GLU A N 1
ATOM 619 C CA . GLU A 1 78 ? -10.936 -1.227 26.458 1.00 93.56 78 GLU A CA 1
ATOM 620 C C . GLU A 1 78 ? -10.366 0.003 27.154 1.00 93.56 78 GLU A C 1
ATOM 622 O O . GLU A 1 78 ? -11.077 0.657 27.922 1.00 93.56 78 GLU A O 1
ATOM 627 N N . ALA A 1 79 ? -9.109 0.357 26.875 1.00 91.62 79 ALA A N 1
ATOM 628 C CA . ALA A 1 79 ? -8.494 1.549 27.440 1.00 91.62 79 ALA A CA 1
ATOM 629 C C . ALA A 1 79 ? -9.234 2.823 27.002 1.00 91.62 79 ALA A C 1
ATOM 631 O O . ALA A 1 79 ? -9.472 3.705 27.832 1.00 91.62 79 ALA A O 1
ATOM 632 N N . ALA A 1 80 ? -9.643 2.909 25.733 1.00 90.94 80 ALA A N 1
ATOM 633 C CA . ALA A 1 80 ? -10.422 4.030 25.219 1.00 90.94 80 ALA A CA 1
ATOM 634 C C . ALA A 1 80 ? -11.805 4.116 25.887 1.00 90.94 80 ALA A C 1
ATOM 636 O O . ALA A 1 80 ? -12.198 5.190 26.340 1.00 90.94 80 ALA A O 1
ATOM 637 N N . LEU A 1 81 ? -12.513 2.990 26.009 1.00 91.62 81 LEU A N 1
ATOM 638 C CA . LEU A 1 81 ? -13.846 2.922 26.617 1.00 91.62 81 LEU A CA 1
ATOM 639 C C . LEU A 1 81 ? -13.835 3.166 28.134 1.00 91.62 81 LEU A C 1
ATOM 641 O O . LEU A 1 81 ? -14.803 3.700 28.668 1.00 91.62 81 LEU A O 1
ATOM 645 N N . SER A 1 82 ? -12.763 2.781 28.831 1.00 89.94 82 SER A N 1
ATOM 646 C CA . SER A 1 82 ? -12.683 2.864 30.299 1.00 89.94 82 SER A CA 1
ATOM 647 C C . SER A 1 82 ? -12.220 4.229 30.804 1.00 89.94 82 SER A C 1
ATOM 649 O O . SER A 1 82 ? -12.599 4.642 31.897 1.00 89.94 82 SER A O 1
ATOM 651 N N . ASN A 1 83 ? -11.388 4.932 30.031 1.00 83.19 83 ASN A N 1
ATOM 652 C CA . ASN A 1 83 ? -10.774 6.193 30.462 1.00 83.19 83 ASN A CA 1
ATOM 653 C C . ASN A 1 83 ? -11.436 7.432 29.854 1.00 83.19 83 ASN A C 1
ATOM 655 O O . ASN A 1 83 ? -11.075 8.557 30.201 1.00 83.19 83 ASN A O 1
ATOM 659 N N . THR A 1 84 ? -12.371 7.247 28.921 1.00 84.44 84 THR A N 1
ATOM 660 C CA . THR A 1 84 ? -12.995 8.349 28.192 1.00 84.44 84 THR A CA 1
ATOM 661 C C . THR A 1 84 ? -14.478 8.091 27.965 1.00 84.44 84 THR A C 1
ATOM 663 O O . THR A 1 84 ? -14.951 6.961 28.023 1.00 84.44 84 THR A O 1
ATOM 666 N N . ASP A 1 85 ? -15.225 9.147 27.666 1.00 89.31 85 ASP A N 1
ATOM 667 C CA . ASP A 1 85 ? -16.605 9.057 27.198 1.00 89.31 85 ASP A CA 1
ATOM 668 C C . ASP A 1 85 ? -16.707 8.986 25.661 1.00 89.31 85 ASP A C 1
ATOM 670 O O . ASP A 1 85 ? -17.802 9.130 25.112 1.00 89.31 85 ASP A O 1
ATOM 674 N N . TRP A 1 86 ? -15.585 8.781 24.960 1.00 91.44 86 TRP A N 1
ATOM 675 C CA . TRP A 1 86 ? -15.484 8.923 23.510 1.00 91.44 86 TRP A CA 1
ATOM 676 C C . TRP A 1 86 ? -16.327 7.898 22.746 1.00 91.44 86 TRP A C 1
ATOM 678 O O . TRP A 1 86 ? -16.523 6.761 23.172 1.00 91.44 86 TRP A O 1
ATOM 688 N N . SER A 1 87 ? -16.781 8.296 21.559 1.00 91.56 87 SER A N 1
ATOM 689 C CA . SER A 1 87 ? -17.306 7.371 20.555 1.00 91.56 87 SER A CA 1
ATOM 690 C C . SER A 1 87 ? -16.133 6.609 19.939 1.00 91.56 87 SER A C 1
ATOM 692 O O . SER A 1 87 ? -15.290 7.215 19.277 1.00 91.56 87 SER A O 1
ATOM 694 N N . VAL A 1 88 ? -16.056 5.297 20.153 1.00 93.88 88 VAL A N 1
ATOM 695 C CA . VAL A 1 88 ? -14.950 4.472 19.647 1.00 93.88 88 VAL A CA 1
ATOM 696 C C . VAL A 1 88 ? -15.413 3.680 18.429 1.00 93.88 88 VAL A C 1
ATOM 698 O O . VAL A 1 88 ? -16.391 2.933 18.494 1.00 93.88 88 VAL A O 1
ATOM 701 N N . VAL A 1 89 ? -14.695 3.844 17.319 1.00 92.69 89 VAL A N 1
ATOM 702 C CA . VAL A 1 89 ? -14.936 3.139 16.057 1.00 92.69 89 VAL A CA 1
ATOM 703 C C . VAL A 1 89 ? -13.657 2.423 15.636 1.00 92.69 89 VAL A C 1
ATOM 705 O O . VAL A 1 89 ? -12.608 3.046 15.488 1.00 92.69 89 VAL A O 1
ATOM 708 N N . LEU A 1 90 ? -13.747 1.117 15.416 1.00 93.12 90 LEU A N 1
ATOM 709 C CA . LEU A 1 90 ? -12.697 0.310 14.809 1.00 93.12 90 LEU A CA 1
ATOM 710 C C . LEU A 1 90 ? -12.922 0.224 13.295 1.00 93.12 90 LEU A C 1
ATOM 712 O O . LEU A 1 90 ? -14.010 -0.119 12.834 1.00 93.12 90 LEU A O 1
ATOM 716 N N . VAL A 1 91 ? -11.867 0.481 12.530 1.00 91.25 91 VAL A N 1
ATOM 717 C CA . VAL A 1 91 ? -11.753 0.136 11.114 1.00 91.25 91 VAL A CA 1
ATOM 718 C C . VAL A 1 91 ? -11.356 -1.334 11.032 1.00 91.25 91 VAL A C 1
ATOM 720 O O . VAL A 1 91 ? -10.210 -1.692 11.308 1.00 91.25 91 VAL A O 1
ATOM 723 N N . ASN A 1 92 ? -12.314 -2.191 10.688 1.00 90.31 92 ASN A N 1
ATOM 724 C CA . ASN A 1 92 ? -12.081 -3.616 10.522 1.00 90.31 92 ASN A CA 1
ATOM 725 C C . ASN A 1 92 ? -11.645 -3.901 9.082 1.00 90.31 92 ASN A C 1
ATOM 727 O O . ASN A 1 92 ? -12.478 -3.996 8.187 1.00 90.31 92 ASN A O 1
ATOM 731 N N . TRP A 1 93 ? -10.336 -4.023 8.874 1.00 86.50 93 TRP A N 1
ATOM 732 C CA . TRP A 1 93 ? -9.710 -4.370 7.592 1.00 86.50 93 TRP A CA 1
ATOM 733 C C . TRP A 1 93 ? -8.973 -5.714 7.699 1.00 86.50 93 TRP A C 1
ATOM 735 O O . TRP A 1 93 ? -7.881 -5.893 7.166 1.00 86.50 93 TRP A O 1
ATOM 745 N N . LYS A 1 94 ? -9.524 -6.656 8.484 1.00 86.12 94 LYS A N 1
ATOM 746 C CA . LYS A 1 94 ? -8.851 -7.919 8.840 1.00 86.12 94 LYS A CA 1
ATOM 747 C C . LYS A 1 94 ? -8.474 -8.751 7.624 1.00 86.12 94 LYS A C 1
ATOM 749 O O . LYS A 1 94 ? -7.437 -9.406 7.643 1.00 86.12 94 LYS A O 1
ATOM 754 N N . ASP A 1 95 ? -9.304 -8.708 6.585 1.00 81.75 95 ASP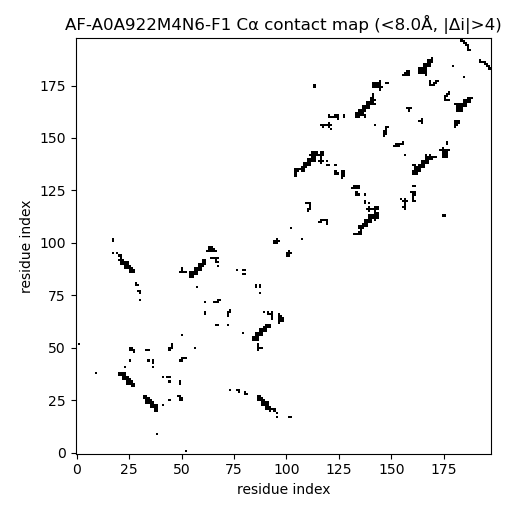 A N 1
ATOM 755 C CA . ASP A 1 95 ? -9.093 -9.486 5.374 1.00 81.75 95 ASP A CA 1
ATOM 756 C C . ASP A 1 95 ? -7.860 -8.974 4.639 1.00 81.75 95 ASP A C 1
ATOM 758 O O . ASP A 1 95 ? -7.070 -9.787 4.185 1.00 81.75 95 ASP A O 1
ATOM 762 N N . GLU A 1 96 ? -7.627 -7.660 4.605 1.00 74.81 96 GLU A N 1
ATOM 763 C CA . GLU A 1 96 ? -6.415 -7.059 4.047 1.00 74.81 96 GLU A CA 1
ATOM 764 C C . GLU A 1 96 ? -5.213 -7.084 5.007 1.00 74.81 96 GLU A C 1
ATOM 766 O O . GLU A 1 96 ? -4.063 -7.154 4.567 1.00 74.81 96 GLU A O 1
ATOM 771 N N . ALA A 1 97 ? -5.453 -7.055 6.318 1.00 77.25 97 ALA A N 1
ATOM 772 C CA . ALA A 1 97 ? -4.408 -7.183 7.328 1.00 77.25 97 ALA A CA 1
ATOM 773 C C . ALA A 1 97 ? -3.872 -8.620 7.434 1.00 77.25 97 ALA A C 1
ATOM 775 O O . ALA A 1 97 ? -2.745 -8.820 7.896 1.00 77.25 97 ALA A O 1
ATOM 776 N N . ALA A 1 98 ? -4.655 -9.624 7.028 1.00 73.38 98 ALA A N 1
ATOM 777 C CA . ALA A 1 98 ? -4.278 -11.027 7.096 1.00 73.38 98 ALA A CA 1
ATOM 778 C C . ALA A 1 98 ? -3.016 -11.334 6.261 1.00 73.38 98 ALA A C 1
ATOM 780 O O . ALA A 1 98 ? -2.744 -10.685 5.244 1.00 73.38 98 ALA A O 1
ATOM 781 N N . PRO A 1 99 ? -2.235 -12.368 6.634 1.00 60.75 99 PRO A N 1
ATOM 782 C CA . PRO A 1 99 ? -1.170 -12.885 5.779 1.00 60.75 99 PRO A CA 1
ATOM 783 C C . PRO A 1 99 ? -1.732 -13.286 4.404 1.00 60.75 99 PRO A C 1
ATOM 785 O O . PRO A 1 99 ? -2.555 -14.191 4.313 1.00 60.75 99 PRO A O 1
ATOM 788 N N . GLY A 1 100 ? -1.297 -12.609 3.338 1.00 57.69 100 GLY A N 1
ATOM 789 C CA . GLY A 1 100 ? -1.802 -12.825 1.971 1.00 57.69 100 GLY A CA 1
ATOM 790 C C . GLY A 1 100 ? -3.086 -12.062 1.615 1.00 57.69 100 GLY A C 1
ATOM 791 O O . GLY A 1 100 ? -3.554 -12.172 0.485 1.00 57.69 100 GLY A O 1
ATOM 792 N N . GLY A 1 101 ? -3.626 -11.292 2.562 1.00 52.62 101 GLY A N 1
ATOM 793 C CA . GLY A 1 101 ? -4.744 -10.369 2.394 1.00 52.62 101 GLY A CA 1
ATOM 794 C C . GLY A 1 101 ? -4.363 -9.029 1.769 1.00 52.62 101 GLY A C 1
ATOM 795 O O . GLY A 1 101 ? -5.111 -8.446 0.983 1.00 52.62 101 GLY A O 1
ATOM 796 N N . GLY A 1 102 ? -3.148 -8.566 2.065 1.00 57.00 102 GLY A N 1
ATOM 797 C CA . GLY A 1 102 ? -2.504 -7.495 1.317 1.00 57.00 102 GLY A CA 1
ATOM 798 C C . GLY A 1 102 ? -2.230 -7.970 -0.106 1.00 57.00 102 GLY A C 1
ATOM 799 O O . GLY A 1 102 ? -1.799 -9.109 -0.277 1.00 57.00 102 GLY A O 1
ATOM 800 N N . LEU A 1 103 ? -2.516 -7.109 -1.095 1.00 54.66 103 LEU A N 1
ATOM 801 C CA . LEU A 1 103 ? -2.291 -7.297 -2.537 1.00 54.66 103 LEU A CA 1
ATOM 802 C C . LEU A 1 103 ? -1.429 -8.529 -2.854 1.00 54.66 103 LEU A C 1
ATOM 804 O O . LEU A 1 103 ? -0.225 -8.521 -2.593 1.00 54.66 103 LEU A O 1
ATOM 808 N N . VAL A 1 104 ? -2.033 -9.579 -3.422 1.00 61.81 104 VAL A N 1
ATOM 809 C CA . VAL A 1 104 ? -1.293 -10.759 -3.888 1.00 61.81 104 VAL A CA 1
ATOM 810 C C . VAL A 1 104 ? -0.194 -10.262 -4.824 1.00 61.81 104 VAL A C 1
ATOM 812 O O . VAL A 1 104 ? -0.500 -9.830 -5.934 1.00 61.81 104 VAL A O 1
ATOM 815 N N . LEU A 1 105 ? 1.069 -10.282 -4.378 1.00 67.19 105 LEU A N 1
ATOM 816 C CA . LEU A 1 105 ? 2.185 -9.669 -5.113 1.00 67.19 105 LEU A CA 1
ATOM 817 C C . LEU A 1 105 ? 2.261 -10.185 -6.555 1.00 67.19 105 LEU A C 1
ATOM 819 O O . LEU A 1 105 ? 2.525 -9.407 -7.466 1.00 67.19 105 LEU A O 1
ATOM 823 N N . ASN A 1 106 ? 1.913 -11.460 -6.770 1.00 71.75 106 ASN A N 1
ATOM 824 C CA . ASN A 1 106 ? 1.834 -12.109 -8.084 1.00 71.75 106 ASN A CA 1
ATOM 825 C C . ASN A 1 106 ? 0.809 -11.491 -9.055 1.00 71.75 106 ASN A C 1
ATOM 827 O O . ASN A 1 106 ? 0.847 -11.809 -10.239 1.00 71.75 106 ASN A O 1
ATOM 831 N N . ASN A 1 107 ? -0.079 -10.612 -8.589 1.00 74.06 107 ASN A N 1
ATOM 832 C CA . ASN A 1 107 ? -1.074 -9.917 -9.407 1.00 74.06 107 ASN A CA 1
ATOM 833 C C . ASN A 1 107 ? -0.734 -8.431 -9.626 1.00 74.06 107 ASN A C 1
ATOM 835 O O . ASN A 1 107 ? -1.528 -7.706 -10.223 1.00 74.06 107 ASN A O 1
ATOM 839 N N . ILE A 1 108 ? 0.418 -7.957 -9.141 1.00 78.19 108 ILE A N 1
ATOM 840 C CA . ILE A 1 108 ? 0.825 -6.553 -9.253 1.00 78.19 108 ILE A CA 1
ATOM 841 C C . ILE A 1 108 ? 1.777 -6.381 -10.437 1.00 78.19 108 ILE A C 1
ATOM 843 O O . ILE A 1 108 ? 2.862 -6.956 -10.459 1.00 78.19 108 ILE A O 1
ATOM 847 N N . ILE A 1 109 ? 1.409 -5.524 -11.388 1.00 86.31 109 ILE A N 1
ATOM 848 C CA . ILE A 1 109 ? 2.286 -5.092 -12.481 1.00 86.31 109 ILE A CA 1
ATOM 849 C C . ILE A 1 109 ? 2.588 -3.612 -12.285 1.00 86.31 109 ILE A C 1
ATOM 851 O O . ILE A 1 109 ? 1.667 -2.806 -12.150 1.00 86.31 109 ILE A O 1
ATOM 855 N N . LEU A 1 110 ? 3.868 -3.244 -12.294 1.00 88.31 110 LEU A N 1
ATOM 856 C CA . LEU A 1 110 ? 4.268 -1.838 -12.274 1.00 88.31 110 LEU A CA 1
ATOM 857 C C . LEU A 1 110 ? 4.633 -1.382 -13.681 1.00 88.31 110 LEU A C 1
ATOM 859 O O . LEU A 1 110 ? 5.422 -2.033 -14.360 1.00 88.31 110 LEU A O 1
ATOM 863 N N . ILE A 1 111 ? 4.087 -0.245 -14.105 1.00 92.62 111 ILE A N 1
ATOM 864 C CA . ILE A 1 111 ? 4.396 0.371 -15.396 1.00 92.62 111 ILE A CA 1
ATOM 865 C C . ILE A 1 111 ? 4.819 1.809 -15.129 1.00 92.62 111 ILE A C 1
ATOM 867 O O . ILE A 1 111 ? 4.072 2.573 -14.520 1.00 92.62 111 ILE A O 1
ATOM 871 N N . GLY A 1 112 ? 6.015 2.177 -15.576 1.00 85.38 112 GLY A N 1
ATOM 872 C CA . GLY A 1 112 ? 6.573 3.504 -15.348 1.00 85.38 112 GLY A CA 1
ATOM 873 C C . GLY A 1 112 ? 7.236 4.048 -16.601 1.00 85.38 112 GLY A C 1
ATOM 874 O O . GLY A 1 112 ? 7.905 3.309 -17.314 1.00 85.38 112 GLY A O 1
ATOM 875 N N . MET A 1 113 ? 7.072 5.346 -16.861 1.00 90.44 113 MET A N 1
ATOM 876 C CA . MET A 1 113 ? 7.716 6.044 -17.977 1.00 90.44 113 MET A CA 1
ATOM 877 C C . MET A 1 113 ? 8.790 7.003 -17.468 1.00 90.44 113 MET A C 1
ATOM 879 O O . MET A 1 113 ? 8.574 7.664 -16.450 1.00 90.44 113 MET A O 1
ATOM 883 N N . SER A 1 114 ? 9.922 7.119 -18.170 1.00 92.44 114 SER A N 1
ATOM 884 C CA . SER A 1 114 ? 10.993 8.062 -17.823 1.00 92.44 114 SER A CA 1
ATOM 885 C C . SER A 1 114 ? 11.480 7.862 -16.375 1.00 92.44 114 SER A C 1
ATOM 887 O O . SER A 1 114 ? 11.924 6.766 -16.024 1.00 92.44 114 SER A O 1
ATOM 889 N N . LEU A 1 115 ? 11.391 8.875 -15.505 1.00 89.75 115 LEU A N 1
ATOM 890 C CA . LEU A 1 115 ? 11.712 8.746 -14.077 1.00 89.75 115 LEU A CA 1
ATOM 891 C C . LEU A 1 115 ? 10.786 7.746 -13.364 1.00 89.75 115 LEU A C 1
ATOM 893 O O . LEU A 1 115 ? 11.216 7.046 -12.451 1.00 89.75 115 LEU A O 1
ATOM 897 N N . GLY A 1 116 ? 9.535 7.623 -13.811 1.00 79.88 116 GLY A N 1
ATOM 898 C CA . GLY A 1 116 ? 8.586 6.640 -13.295 1.00 79.88 116 GLY A CA 1
ATOM 899 C C . GLY A 1 116 ? 9.080 5.203 -13.463 1.00 79.88 116 GLY A C 1
ATOM 900 O O . GLY A 1 116 ? 8.893 4.395 -12.561 1.00 79.88 116 GLY A O 1
ATOM 901 N N . ALA A 1 117 ? 9.784 4.889 -14.557 1.00 91.81 117 ALA A N 1
ATOM 902 C CA . ALA A 1 117 ? 10.391 3.568 -14.741 1.00 91.81 117 ALA A CA 1
ATOM 903 C C . ALA A 1 117 ? 11.434 3.277 -13.648 1.00 91.81 117 ALA A C 1
ATOM 905 O O . ALA A 1 117 ? 11.451 2.191 -13.073 1.00 91.81 117 ALA A O 1
ATOM 906 N N . GLN A 1 118 ? 12.255 4.276 -13.308 1.00 94.19 118 GLN A N 1
ATOM 907 C CA . GLN A 1 118 ? 13.266 4.170 -12.252 1.00 94.19 118 GLN A CA 1
ATOM 908 C C . GLN A 1 118 ? 12.620 3.981 -10.872 1.00 94.19 118 GLN A C 1
ATOM 910 O O . GLN A 1 118 ? 13.062 3.147 -10.080 1.00 94.19 118 GLN A O 1
ATOM 915 N N . ILE A 1 119 ? 11.521 4.696 -10.609 1.00 90.94 119 ILE A N 1
ATOM 916 C CA . ILE A 1 119 ? 10.722 4.540 -9.387 1.00 90.94 119 ILE A CA 1
ATOM 917 C C . ILE A 1 119 ? 10.148 3.122 -9.295 1.00 90.94 119 ILE A C 1
ATOM 919 O O . ILE A 1 119 ? 10.257 2.498 -8.240 1.00 90.94 119 ILE A O 1
ATOM 923 N N . CYS A 1 120 ? 9.597 2.577 -10.385 1.00 89.88 120 CYS A N 1
ATOM 924 C CA . CYS A 1 120 ? 9.102 1.200 -10.417 1.00 89.88 120 CYS A CA 1
ATOM 925 C C . CYS A 1 120 ? 10.214 0.181 -10.129 1.00 89.88 120 CYS A C 1
ATOM 927 O O . CYS A 1 120 ? 9.998 -0.739 -9.341 1.00 89.88 120 CYS A O 1
ATOM 929 N N . GLY A 1 121 ? 11.411 0.370 -10.697 1.00 92.56 121 GLY A N 1
ATOM 930 C CA . GLY A 1 121 ? 12.581 -0.461 -10.398 1.00 92.56 121 GLY A CA 1
ATOM 931 C C . GLY A 1 121 ? 12.964 -0.422 -8.916 1.00 92.56 121 GLY A C 1
ATOM 932 O O . GLY A 1 121 ? 13.109 -1.460 -8.267 1.00 92.56 121 GLY A O 1
ATOM 933 N N . LYS A 1 122 ? 13.038 0.781 -8.329 1.00 94.25 122 LYS A N 1
ATOM 934 C CA . LYS A 1 122 ? 13.314 0.939 -6.894 1.00 94.25 122 LYS A CA 1
ATOM 935 C C . LYS A 1 122 ? 12.233 0.289 -6.027 1.00 94.25 122 LYS A C 1
ATOM 937 O O . LYS A 1 122 ? 12.581 -0.394 -5.067 1.00 94.25 122 LYS A O 1
ATOM 942 N N . ALA A 1 123 ? 10.958 0.451 -6.379 1.00 87.31 123 ALA A N 1
ATOM 943 C CA . ALA A 1 123 ? 9.844 -0.174 -5.671 1.00 87.31 123 ALA A CA 1
ATOM 944 C C . ALA A 1 123 ? 9.947 -1.707 -5.694 1.00 87.31 123 ALA A C 1
ATOM 946 O O . ALA A 1 123 ? 9.856 -2.332 -4.641 1.00 87.31 123 ALA A O 1
ATOM 947 N N . GLY A 1 124 ? 10.224 -2.311 -6.854 1.00 89.44 124 GLY A N 1
ATOM 948 C CA . GLY A 1 124 ? 10.427 -3.757 -6.971 1.00 89.44 124 GLY A CA 1
ATOM 949 C C . GLY A 1 124 ? 11.614 -4.274 -6.158 1.00 89.44 124 GLY A C 1
ATOM 950 O O . GLY A 1 124 ? 11.482 -5.245 -5.410 1.00 89.44 124 GLY A O 1
ATOM 951 N N . SER A 1 125 ? 12.750 -3.567 -6.206 1.00 90.94 125 SER A N 1
ATOM 952 C CA . SER A 1 125 ? 13.915 -3.882 -5.369 1.00 90.94 125 SER A CA 1
ATOM 953 C C . SER A 1 125 ? 13.579 -3.834 -3.877 1.00 90.94 125 SER A C 1
ATOM 955 O O . SER A 1 125 ? 14.028 -4.697 -3.128 1.00 90.94 125 SER A O 1
ATOM 957 N N . THR A 1 126 ? 12.806 -2.839 -3.441 1.00 87.69 126 THR A N 1
ATOM 958 C CA . THR A 1 126 ? 12.399 -2.687 -2.039 1.00 87.69 126 THR A CA 1
ATOM 959 C C . THR A 1 126 ? 11.385 -3.753 -1.620 1.00 87.69 126 THR A C 1
ATOM 961 O O . THR A 1 126 ? 11.498 -4.288 -0.523 1.00 87.69 126 THR A O 1
ATOM 964 N N . VAL A 1 127 ? 10.448 -4.136 -2.494 1.00 83.12 127 VAL A N 1
ATOM 965 C CA . VAL A 1 127 ? 9.536 -5.270 -2.257 1.00 83.12 127 VAL A CA 1
ATOM 966 C C . VAL A 1 127 ? 10.330 -6.558 -2.032 1.00 83.12 127 VAL A C 1
ATOM 968 O O . VAL A 1 127 ? 10.086 -7.263 -1.054 1.00 83.12 127 VAL A O 1
ATOM 971 N N . LYS A 1 128 ? 11.341 -6.822 -2.868 1.00 85.44 128 LYS A N 1
ATOM 972 C CA . LYS A 1 128 ? 12.232 -7.978 -2.713 1.00 85.44 128 LYS A CA 1
ATOM 973 C C . LYS A 1 128 ? 13.016 -7.954 -1.405 1.00 85.44 128 LYS A C 1
ATOM 975 O O . LYS A 1 128 ? 13.140 -8.988 -0.760 1.00 85.44 128 LYS A O 1
ATOM 980 N N . GLU A 1 129 ? 13.534 -6.794 -1.021 1.00 82.00 129 GLU A N 1
ATOM 981 C CA . GLU A 1 129 ? 14.308 -6.612 0.210 1.00 82.00 129 GLU A CA 1
ATOM 982 C C . GLU A 1 129 ? 13.457 -6.815 1.472 1.00 82.00 129 GLU A C 1
ATOM 984 O O . GLU A 1 129 ? 13.869 -7.534 2.377 1.00 82.00 129 GLU A O 1
ATOM 989 N N . ILE A 1 130 ? 12.261 -6.221 1.519 1.00 76.06 130 ILE A N 1
ATOM 990 C CA . ILE A 1 130 ? 11.394 -6.244 2.706 1.00 76.06 130 ILE A CA 1
ATOM 991 C C . ILE A 1 130 ? 10.647 -7.575 2.829 1.00 76.06 130 ILE A C 1
ATOM 993 O O . ILE A 1 130 ? 10.501 -8.103 3.930 1.00 76.06 130 ILE A O 1
ATOM 997 N N . LEU A 1 131 ? 10.139 -8.106 1.713 1.00 77.31 131 LEU A N 1
ATOM 998 C CA . LEU A 1 131 ? 9.218 -9.248 1.716 1.00 77.31 131 LEU A CA 1
ATOM 999 C C . LEU A 1 131 ? 9.876 -10.560 1.276 1.00 77.31 131 LEU A C 1
ATOM 1001 O O . LEU A 1 131 ? 9.250 -11.612 1.380 1.00 77.31 131 LEU A O 1
ATOM 1005 N N . GLY A 1 132 ? 11.105 -10.525 0.750 1.00 80.25 132 GLY A N 1
ATOM 1006 C CA . GLY A 1 132 ? 11.772 -11.705 0.188 1.00 80.25 132 GLY A CA 1
ATOM 1007 C C . GLY A 1 132 ? 11.107 -12.252 -1.083 1.00 80.25 132 GLY A C 1
ATOM 1008 O O . GLY A 1 132 ? 11.469 -13.329 -1.550 1.00 80.25 132 GLY A O 1
ATOM 1009 N N . GLN A 1 133 ? 10.134 -11.530 -1.648 1.00 81.12 133 GLN A N 1
ATOM 1010 C CA . GLN A 1 133 ? 9.350 -11.918 -2.822 1.00 81.12 133 GLN A CA 1
ATOM 1011 C C . GLN A 1 133 ? 9.553 -10.907 -3.950 1.00 81.12 133 GLN A C 1
ATOM 1013 O O . GLN A 1 133 ? 9.756 -9.723 -3.702 1.00 81.12 133 GLN A O 1
ATOM 1018 N N . GLN A 1 134 ? 9.494 -11.356 -5.202 1.00 87.56 134 GLN A N 1
ATOM 1019 C CA . GLN A 1 134 ? 9.591 -10.467 -6.361 1.00 87.56 134 GLN A CA 1
ATOM 1020 C C . GLN A 1 134 ? 8.205 -10.148 -6.915 1.00 87.56 134 GLN A C 1
ATOM 1022 O O . GLN A 1 134 ? 7.326 -11.006 -6.941 1.00 87.56 134 GLN A O 1
ATOM 1027 N N . LEU A 1 135 ? 8.040 -8.927 -7.422 1.00 88.50 135 LEU A N 1
ATOM 1028 C CA . LEU A 1 135 ? 6.914 -8.608 -8.296 1.00 88.50 135 LEU A CA 1
ATOM 1029 C C . LEU A 1 135 ? 6.993 -9.465 -9.571 1.00 88.50 135 LEU A C 1
ATOM 1031 O O . LEU A 1 135 ? 8.101 -9.747 -10.036 1.00 88.50 135 LEU A O 1
ATOM 1035 N N . PRO A 1 136 ? 5.860 -9.856 -10.173 1.00 89.88 136 PRO A N 1
ATOM 1036 C CA . PRO A 1 136 ? 5.847 -10.662 -11.389 1.00 89.88 136 PRO A CA 1
ATOM 1037 C C . PRO A 1 136 ? 6.402 -9.887 -12.591 1.00 89.88 136 PRO A C 1
ATOM 1039 O O . PRO A 1 136 ? 7.173 -10.443 -13.373 1.00 89.88 136 PRO A O 1
ATOM 1042 N N . LEU A 1 137 ? 6.040 -8.606 -12.738 1.00 91.00 137 LEU A N 1
ATOM 1043 C CA . LEU A 1 137 ? 6.400 -7.804 -13.905 1.00 91.00 137 LEU A CA 1
ATOM 1044 C C . LEU A 1 137 ? 6.574 -6.318 -13.570 1.00 91.00 137 LEU A C 1
ATOM 1046 O O . LEU A 1 137 ? 5.702 -5.689 -12.966 1.00 91.00 137 LEU A O 1
ATOM 1050 N N . ILE A 1 138 ? 7.674 -5.749 -14.059 1.00 96.81 138 ILE A N 1
ATOM 1051 C CA . ILE A 1 138 ? 7.876 -4.304 -14.195 1.00 96.81 138 ILE A CA 1
ATOM 1052 C C . ILE A 1 138 ? 8.054 -3.978 -15.678 1.00 96.81 138 ILE A C 1
ATOM 1054 O O . ILE A 1 138 ? 8.874 -4.595 -16.354 1.00 96.81 138 ILE A O 1
ATOM 1058 N N . MET A 1 139 ? 7.321 -2.986 -16.177 1.00 95.56 139 MET A N 1
ATOM 1059 C CA . MET A 1 139 ? 7.478 -2.435 -17.519 1.00 95.56 139 MET A CA 1
ATOM 1060 C C . MET A 1 139 ? 8.012 -1.000 -17.437 1.00 95.56 139 MET A C 1
ATOM 1062 O O . MET A 1 139 ? 7.322 -0.092 -16.972 1.00 95.56 139 MET A O 1
ATOM 1066 N N . GLY A 1 140 ? 9.247 -0.794 -17.886 1.00 94.88 140 GLY A N 1
ATOM 1067 C CA . GLY A 1 140 ? 9.863 0.523 -18.003 1.00 94.88 140 GLY A CA 1
ATOM 1068 C C . GLY A 1 140 ? 9.750 1.053 -19.428 1.00 94.88 140 GLY A C 1
ATOM 1069 O O . GLY A 1 140 ? 10.258 0.445 -20.366 1.00 94.88 140 GLY A O 1
ATOM 1070 N N . LEU A 1 141 ? 9.091 2.193 -19.590 1.00 92.19 141 LEU A N 1
ATOM 1071 C CA . LEU A 1 141 ? 8.922 2.880 -20.864 1.00 92.19 141 LEU A CA 1
ATOM 1072 C C . LEU A 1 141 ? 9.912 4.046 -20.928 1.00 92.19 141 LEU A C 1
ATOM 1074 O O . LEU A 1 141 ? 9.740 5.060 -20.256 1.00 92.19 141 LEU A O 1
ATOM 1078 N N . ASP A 1 142 ? 10.965 3.873 -21.711 1.00 92.50 142 ASP A N 1
ATOM 1079 C CA . ASP A 1 142 ? 12.029 4.841 -21.972 1.00 92.50 142 ASP A CA 1
ATOM 1080 C C . ASP A 1 142 ? 12.624 5.40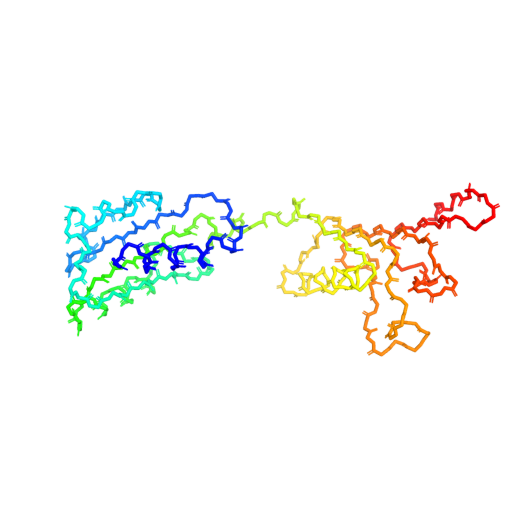6 -20.675 1.00 92.50 142 ASP A C 1
ATOM 1082 O O . ASP A 1 142 ? 12.515 6.594 -20.368 1.00 92.50 142 ASP A O 1
ATOM 1086 N N . ALA A 1 143 ? 13.170 4.510 -19.845 1.00 93.81 143 ALA A N 1
ATOM 1087 C CA . ALA A 1 143 ? 13.614 4.841 -18.493 1.00 93.81 143 ALA A CA 1
ATOM 1088 C C . ALA A 1 143 ? 14.639 5.985 -18.494 1.00 93.81 143 ALA A C 1
ATOM 1090 O O . ALA A 1 143 ? 15.529 6.026 -19.338 1.00 93.81 143 ALA A O 1
ATOM 1091 N N . ALA A 1 144 ? 14.520 6.914 -17.543 1.00 93.25 144 ALA A N 1
ATOM 1092 C CA . ALA A 1 144 ? 15.321 8.137 -17.544 1.00 93.25 144 ALA A CA 1
ATOM 1093 C C . ALA A 1 144 ? 16.825 7.857 -17.401 1.00 93.25 144 ALA A C 1
ATOM 1095 O O . ALA A 1 144 ? 17.246 7.162 -16.479 1.00 93.25 144 ALA A O 1
ATOM 1096 N N . LYS A 1 145 ? 17.625 8.463 -18.281 1.00 91.88 145 LYS A N 1
ATOM 1097 C CA . LYS A 1 145 ? 19.091 8.438 -18.279 1.00 91.88 145 LYS A CA 1
ATOM 1098 C C . LYS A 1 145 ? 19.739 9.425 -17.305 1.00 91.88 145 LYS A C 1
ATOM 1100 O O . LYS A 1 145 ? 20.667 9.011 -16.609 1.00 91.88 145 LYS A O 1
ATOM 1105 N N . PRO A 1 146 ? 19.344 10.715 -17.249 1.00 88.88 146 PRO A N 1
ATOM 1106 C CA . PRO A 1 146 ? 20.058 11.685 -16.422 1.00 88.88 146 PRO A CA 1
ATOM 1107 C C . PRO A 1 146 ? 20.086 11.245 -14.958 1.00 88.88 146 PRO A C 1
ATOM 1109 O O . PRO A 1 146 ? 19.039 10.914 -14.412 1.00 88.88 146 PRO A O 1
ATOM 1112 N N . LEU A 1 147 ? 21.269 11.273 -14.335 1.00 87.56 147 LEU A N 1
ATOM 1113 C CA . LEU A 1 147 ? 21.536 10.816 -12.956 1.00 87.56 147 LEU A CA 1
ATOM 1114 C C . LEU A 1 147 ? 21.560 9.285 -12.756 1.00 87.56 147 LEU A C 1
ATOM 1116 O O . LEU A 1 147 ? 21.884 8.833 -11.658 1.00 87.56 147 LEU A O 1
ATOM 1120 N N . PHE A 1 148 ? 21.278 8.499 -13.799 1.00 87.88 148 PHE A N 1
ATOM 1121 C CA . PHE A 1 148 ? 21.314 7.030 -13.784 1.00 87.88 148 PHE A CA 1
ATOM 1122 C C . PHE A 1 148 ? 22.393 6.447 -14.717 1.00 87.88 148 PHE A C 1
ATOM 1124 O O . PHE A 1 148 ? 22.885 5.360 -14.458 1.00 87.88 148 PHE A O 1
ATOM 1131 N N . GLU A 1 149 ? 22.809 7.163 -15.767 1.00 83.69 149 GLU A N 1
ATOM 1132 C CA . GLU A 1 149 ? 23.982 6.839 -16.597 1.00 83.69 149 GLU A CA 1
ATOM 1133 C C . GLU A 1 149 ? 24.765 8.114 -16.974 1.00 83.69 149 GLU A C 1
ATOM 1135 O O . GLU A 1 149 ? 24.194 9.210 -16.984 1.00 83.69 149 GLU A O 1
ATOM 1140 N N . PRO A 1 150 ? 26.044 7.996 -17.392 1.00 71.88 150 PRO A N 1
ATOM 1141 C CA . PRO A 1 150 ? 26.944 6.853 -17.183 1.00 71.88 150 PRO A CA 1
ATOM 1142 C C . PRO A 1 150 ? 27.511 6.822 -15.755 1.00 71.88 150 PRO A C 1
ATOM 1144 O O . PRO A 1 150 ? 28.026 5.804 -15.308 1.00 71.88 150 PRO A O 1
ATOM 1147 N N . ILE A 1 151 ? 27.408 7.945 -15.042 1.00 78.94 151 ILE A N 1
ATOM 1148 C CA . ILE A 1 151 ? 27.710 8.048 -13.619 1.00 78.94 151 ILE A CA 1
ATOM 1149 C C . ILE A 1 151 ? 26.396 7.779 -12.881 1.00 78.94 151 ILE A C 1
ATOM 1151 O O . ILE A 1 151 ? 25.495 8.618 -12.897 1.00 78.94 151 ILE A O 1
ATOM 1155 N N . GLU A 1 152 ? 26.282 6.598 -12.269 1.00 76.94 152 GLU A N 1
ATOM 1156 C CA . GLU A 1 152 ? 25.147 6.227 -11.413 1.00 76.94 152 GLU A CA 1
ATOM 1157 C C . GLU A 1 152 ? 25.172 7.080 -10.130 1.00 76.94 152 GLU A C 1
ATOM 1159 O O . GLU A 1 152 ? 25.740 6.684 -9.114 1.00 76.94 152 GLU A O 1
ATOM 1164 N N . VAL A 1 153 ? 24.564 8.272 -10.168 1.00 85.75 153 VAL A N 1
ATOM 1165 C CA . VAL A 1 153 ? 24.276 9.060 -8.953 1.00 85.75 153 VAL A CA 1
ATOM 1166 C C . VAL A 1 153 ? 23.147 8.388 -8.173 1.00 85.75 153 VAL A C 1
ATOM 1168 O O . VAL A 1 153 ? 23.180 8.305 -6.946 1.00 85.75 153 VAL A O 1
ATOM 1171 N 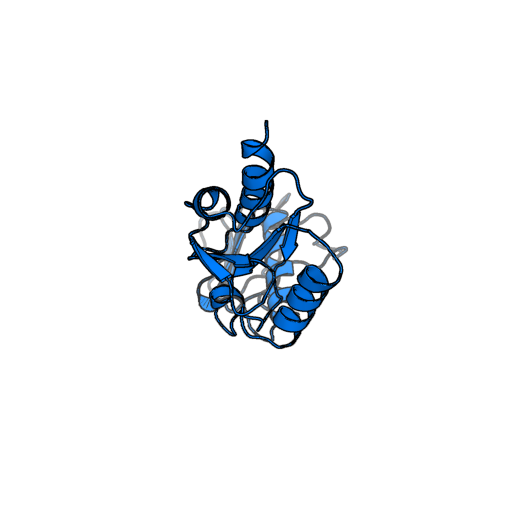N . PHE A 1 154 ? 22.161 7.867 -8.903 1.00 84.75 154 PHE A N 1
ATOM 1172 C CA . PHE A 1 154 ? 21.087 7.041 -8.381 1.00 84.75 154 PHE A CA 1
ATOM 1173 C C . PHE A 1 154 ? 21.123 5.646 -8.997 1.00 84.75 154 PHE A C 1
ATOM 1175 O O . PHE A 1 154 ? 21.564 5.438 -10.126 1.00 84.75 154 PHE A O 1
ATOM 1182 N N . ARG A 1 155 ? 20.596 4.679 -8.244 1.00 88.50 155 ARG A N 1
ATOM 1183 C CA . ARG A 1 155 ? 20.431 3.301 -8.705 1.00 88.50 155 ARG A CA 1
ATOM 1184 C C . ARG A 1 155 ? 19.476 3.263 -9.901 1.00 88.50 155 ARG A C 1
ATOM 1186 O O . ARG A 1 155 ? 18.299 3.580 -9.743 1.00 88.50 155 ARG A O 1
ATOM 1193 N N . CYS A 1 156 ? 19.965 2.802 -11.048 1.00 92.88 156 CYS A N 1
ATOM 1194 C CA . CYS A 1 156 ? 19.136 2.510 -12.215 1.00 92.88 156 CYS A CA 1
ATOM 1195 C C . CYS A 1 156 ? 18.232 1.283 -11.968 1.00 92.88 156 CYS A C 1
ATOM 1197 O O . CYS A 1 156 ? 18.553 0.427 -11.138 1.00 92.88 156 CYS A O 1
ATOM 1199 N N . ILE A 1 157 ? 17.106 1.193 -12.676 1.00 94.31 157 ILE A N 1
ATOM 1200 C CA . ILE A 1 157 ? 16.275 -0.008 -12.806 1.00 94.31 157 ILE A CA 1
ATOM 1201 C C . ILE A 1 157 ? 17.144 -1.171 -13.290 1.00 94.31 157 ILE A C 1
ATOM 1203 O O . ILE A 1 157 ? 18.038 -0.972 -14.107 1.00 94.31 157 ILE A O 1
ATOM 1207 N N . LYS A 1 158 ? 16.923 -2.377 -12.760 1.00 95.88 158 LYS A N 1
ATOM 1208 C CA . LYS A 1 158 ? 17.718 -3.582 -13.053 1.00 95.88 158 LYS A CA 1
ATOM 1209 C C . LYS A 1 158 ? 16.816 -4.793 -13.232 1.00 95.88 158 LYS A C 1
ATOM 1211 O O . LYS A 1 158 ? 15.750 -4.875 -12.634 1.00 95.88 158 LYS A O 1
ATOM 1216 N N . SER A 1 159 ? 17.294 -5.788 -13.971 1.00 96.88 159 SER A N 1
ATOM 1217 C CA . SER A 1 159 ? 16.590 -7.046 -14.245 1.00 96.88 159 SER A CA 1
ATOM 1218 C C . SER A 1 159 ? 16.227 -7.827 -12.981 1.00 96.88 159 SER A C 1
ATOM 1220 O O . SER A 1 159 ? 15.307 -8.635 -13.000 1.00 96.88 159 SER A O 1
ATOM 1222 N N . SER A 1 160 ? 16.911 -7.562 -11.866 1.00 96.31 160 SER A N 1
ATOM 1223 C CA . SER A 1 160 ? 16.656 -8.173 -10.562 1.00 96.31 160 SER A CA 1
ATOM 1224 C C . SER A 1 160 ? 15.508 -7.536 -9.762 1.00 96.31 160 SER A C 1
ATOM 1226 O O . SER A 1 160 ? 15.155 -8.077 -8.708 1.00 96.31 160 SER A O 1
ATOM 1228 N N . ASP A 1 161 ? 14.913 -6.438 -10.247 1.00 94.88 161 ASP A N 1
ATOM 1229 C CA . ASP A 1 161 ? 13.850 -5.680 -9.559 1.00 94.88 161 ASP A CA 1
ATOM 1230 C C . ASP A 1 161 ? 12.496 -6.398 -9.548 1.00 94.88 161 ASP A C 1
ATOM 1232 O O . ASP A 1 161 ? 11.656 -6.131 -8.692 1.00 94.88 161 ASP A O 1
ATOM 1236 N N . ALA A 1 162 ? 12.294 -7.347 -10.459 1.00 94.56 162 ALA A N 1
ATOM 1237 C CA . ALA A 1 162 ? 11.118 -8.207 -10.541 1.00 94.56 162 ALA A CA 1
ATOM 1238 C C . ALA A 1 162 ? 11.510 -9.581 -11.101 1.00 94.56 162 ALA A C 1
ATOM 1240 O O . ALA A 1 162 ? 12.668 -9.807 -11.452 1.00 94.56 162 ALA A O 1
ATOM 1241 N N . ALA A 1 163 ? 10.555 -10.508 -11.175 1.00 95.69 163 ALA A N 1
ATOM 1242 C CA . ALA A 1 163 ? 10.730 -11.767 -11.894 1.00 95.69 163 ALA A CA 1
ATOM 1243 C C . ALA A 1 163 ? 10.931 -11.522 -13.401 1.00 95.69 163 ALA A C 1
ATOM 1245 O O . ALA A 1 163 ? 11.717 -12.212 -14.046 1.00 95.69 163 ALA A O 1
ATOM 1246 N N . CYS A 1 164 ? 10.268 -10.498 -13.949 1.00 95.94 164 CYS A N 1
ATOM 1247 C CA . CYS A 1 164 ? 10.507 -9.995 -15.294 1.00 95.94 164 CYS A CA 1
ATOM 1248 C C . CYS A 1 164 ? 10.542 -8.463 -15.297 1.00 95.94 164 CYS A C 1
ATOM 1250 O O . CYS A 1 164 ? 9.622 -7.806 -14.806 1.00 95.94 164 CYS A O 1
ATOM 1252 N N . VAL A 1 165 ? 11.591 -7.887 -15.881 1.00 97.06 165 VAL A N 1
ATOM 1253 C CA . VAL A 1 165 ? 11.680 -6.452 -16.164 1.00 97.06 165 VAL A CA 1
ATOM 1254 C C . VAL A 1 165 ? 11.735 -6.260 -17.672 1.00 97.06 165 VAL A C 1
ATOM 1256 O O . VAL A 1 165 ? 12.711 -6.637 -18.318 1.00 97.06 165 VAL A O 1
ATOM 1259 N N . PHE A 1 166 ? 10.683 -5.683 -18.238 1.00 96.06 166 PHE A N 1
ATOM 1260 C CA . PHE A 1 166 ? 10.596 -5.355 -19.654 1.00 96.06 166 PHE A CA 1
ATOM 1261 C C . PHE A 1 166 ? 10.913 -3.874 -19.852 1.00 96.06 166 PHE A C 1
ATOM 1263 O O . PHE A 1 166 ? 10.229 -3.025 -19.284 1.00 96.06 166 PHE A O 1
ATOM 1270 N N . LEU A 1 167 ? 11.920 -3.548 -20.660 1.00 95.75 167 LEU A N 1
ATOM 1271 C CA . LEU A 1 167 ? 12.252 -2.167 -21.008 1.00 95.75 167 LEU A CA 1
ATOM 1272 C C . LEU A 1 167 ? 11.973 -1.896 -22.483 1.00 95.75 167 LEU A C 1
ATOM 1274 O O . LEU A 1 167 ? 12.516 -2.569 -23.356 1.00 95.75 167 LEU A O 1
ATOM 1278 N N . LEU A 1 168 ? 11.158 -0.881 -22.752 1.00 93.25 168 LEU A N 1
ATOM 1279 C CA . LEU A 1 168 ? 10.970 -0.307 -24.079 1.00 93.25 168 LEU A CA 1
ATOM 1280 C C . LEU A 1 168 ? 11.812 0.961 -24.180 1.00 93.25 168 LEU A C 1
ATOM 1282 O O . LEU A 1 168 ? 11.567 1.907 -23.450 1.00 93.25 168 LEU A O 1
ATOM 1286 N N . HIS A 1 169 ? 12.760 1.010 -25.099 1.00 92.56 169 HIS A N 1
ATOM 1287 C CA . HIS A 1 169 ? 13.653 2.140 -25.312 1.00 92.56 169 HIS A CA 1
ATOM 1288 C C . HIS A 1 169 ? 13.267 2.866 -26.598 1.00 92.56 169 HIS A C 1
ATOM 1290 O O . HIS A 1 169 ? 13.258 2.256 -27.668 1.00 92.56 169 HIS A O 1
ATOM 1296 N N . THR A 1 170 ? 12.956 4.158 -26.508 1.00 88.00 170 THR A N 1
ATOM 1297 C CA . THR A 1 170 ? 12.504 4.971 -27.652 1.00 88.00 170 THR A CA 1
ATOM 1298 C C . THR A 1 170 ? 13.386 6.188 -27.913 1.00 88.00 170 THR A C 1
ATOM 1300 O O . THR A 1 170 ? 13.432 6.650 -29.051 1.00 88.00 170 THR A O 1
ATOM 1303 N N . ASP A 1 171 ? 14.122 6.681 -26.911 1.00 86.75 171 ASP A N 1
ATOM 1304 C CA . ASP A 1 171 ? 15.011 7.841 -27.039 1.00 86.75 171 ASP A CA 1
ATOM 1305 C C . ASP A 1 171 ? 16.354 7.633 -26.318 1.00 86.75 171 ASP A C 1
ATOM 1307 O O . ASP A 1 171 ? 16.814 8.442 -25.506 1.00 86.75 171 ASP A O 1
ATOM 1311 N N . THR A 1 172 ? 17.053 6.544 -26.655 1.00 84.75 172 THR A N 1
ATOM 1312 C CA . THR A 1 172 ? 18.355 6.230 -26.038 1.00 84.75 172 THR A CA 1
ATOM 1313 C C . THR A 1 172 ? 19.463 7.224 -26.373 1.00 84.75 172 THR A C 1
ATOM 1315 O O . THR A 1 172 ? 20.558 7.111 -25.829 1.00 84.75 172 THR A O 1
ATOM 1318 N N . ASN A 1 173 ? 19.234 8.164 -27.292 1.00 83.31 173 ASN A N 1
ATOM 1319 C CA . ASN A 1 173 ? 20.236 9.146 -27.709 1.00 83.31 173 ASN A CA 1
ATOM 1320 C C . ASN A 1 173 ? 20.195 10.420 -26.862 1.00 83.31 173 ASN A C 1
ATOM 1322 O O . ASN A 1 173 ? 21.188 11.145 -26.827 1.00 83.31 173 ASN A O 1
ATOM 1326 N N . ARG A 1 174 ? 19.080 10.693 -26.173 1.00 82.00 174 ARG A N 1
ATOM 1327 C CA . ARG A 1 174 ? 18.925 11.901 -25.355 1.00 82.00 174 ARG A CA 1
ATOM 1328 C C . ARG A 1 174 ? 18.548 11.555 -23.924 1.00 82.00 174 ARG A C 1
ATOM 1330 O O . ARG A 1 174 ? 19.392 11.673 -23.038 1.00 82.00 174 ARG A O 1
ATOM 1337 N N . PHE A 1 175 ? 17.315 11.103 -23.707 1.00 86.06 175 PHE A N 1
ATOM 1338 C CA . PHE A 1 175 ? 16.724 11.042 -22.368 1.00 86.06 175 PHE A CA 1
ATOM 1339 C C . PHE A 1 175 ? 16.521 9.629 -21.829 1.00 86.06 175 PHE A C 1
ATOM 1341 O O . PHE A 1 175 ? 16.505 9.471 -20.610 1.00 86.06 175 PHE A O 1
ATOM 1348 N N . GLY A 1 176 ? 16.408 8.625 -22.697 1.00 88.31 176 GLY A N 1
ATOM 1349 C CA . GLY A 1 176 ? 16.305 7.218 -22.321 1.00 88.31 176 GLY A CA 1
ATOM 1350 C C . GLY A 1 176 ? 17.672 6.608 -22.019 1.00 88.31 176 GLY A C 1
ATOM 1351 O O . GLY A 1 176 ? 18.667 6.954 -22.672 1.00 88.31 176 GLY A O 1
ATOM 1352 N N . VAL A 1 177 ? 17.736 5.720 -21.024 1.00 90.62 177 VAL A N 1
ATOM 1353 C CA . VAL A 1 177 ? 18.919 4.897 -20.722 1.00 90.62 177 VAL A CA 1
ATOM 1354 C C . VAL A 1 177 ? 19.369 4.138 -21.967 1.00 90.62 177 VAL A C 1
ATOM 1356 O O . VAL A 1 177 ? 18.576 3.806 -22.845 1.00 90.62 177 VAL A O 1
ATOM 1359 N N . SER A 1 178 ? 20.669 3.911 -22.080 1.00 87.56 178 SER A N 1
ATOM 1360 C CA . SER A 1 178 ? 21.273 3.261 -23.241 1.00 87.56 178 SER A CA 1
ATOM 1361 C C . SER A 1 178 ? 21.670 1.808 -22.981 1.00 87.56 178 SER A C 1
ATOM 1363 O O . SER A 1 178 ? 21.830 1.055 -23.945 1.00 87.56 178 SER A O 1
ATOM 1365 N N . GLY A 1 179 ? 21.798 1.413 -21.712 1.00 85.12 179 GLY A N 1
ATOM 1366 C CA . GLY A 1 179 ? 22.118 0.062 -21.274 1.00 85.12 179 GLY A CA 1
ATOM 1367 C C . GLY A 1 179 ? 20.932 -0.907 -21.289 1.00 85.12 179 GLY A C 1
ATOM 1368 O O . GLY A 1 179 ? 19.774 -0.545 -21.064 1.00 85.12 179 GLY A O 1
ATOM 1369 N N . SER A 1 180 ? 21.242 -2.186 -21.513 1.00 88.31 180 SER A N 1
ATOM 1370 C CA . SER A 1 180 ? 20.286 -3.295 -21.421 1.00 88.31 180 SER A CA 1
ATOM 1371 C C . SER A 1 180 ? 20.083 -3.715 -19.965 1.00 88.31 180 SER A C 1
ATOM 1373 O O . SER A 1 180 ? 20.651 -4.707 -19.511 1.00 88.31 180 SER A O 1
ATOM 1375 N N . TYR A 1 181 ? 19.298 -2.941 -19.215 1.00 90.50 181 TYR A N 1
ATOM 1376 C CA . TYR A 1 181 ? 19.067 -3.206 -17.793 1.00 90.50 181 TYR A CA 1
ATOM 1377 C C . TYR A 1 181 ? 17.877 -4.117 -17.495 1.00 90.50 181 TYR A C 1
ATOM 1379 O O . TYR A 1 181 ? 17.782 -4.627 -16.383 1.00 90.50 181 TYR A O 1
ATOM 1387 N N . GLY A 1 182 ? 16.961 -4.317 -1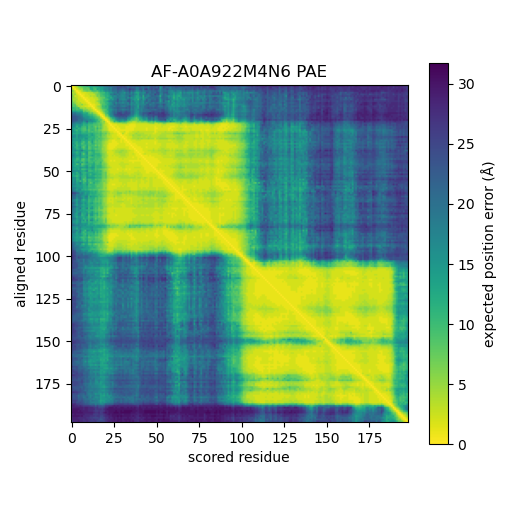8.444 1.00 92.50 182 GLY A N 1
ATOM 1388 C CA . GLY A 1 182 ? 15.812 -5.206 -18.273 1.00 92.50 182 GLY A CA 1
ATOM 1389 C C . GLY A 1 182 ? 16.180 -6.679 -18.436 1.00 92.50 182 GLY A C 1
ATOM 1390 O O . GLY A 1 182 ? 17.213 -7.005 -19.017 1.00 92.50 182 GLY A O 1
ATOM 1391 N N . THR A 1 183 ? 15.300 -7.570 -17.978 1.00 96.25 183 THR A N 1
ATOM 1392 C CA . THR A 1 183 ? 15.278 -8.980 -18.407 1.00 96.25 183 THR A CA 1
ATOM 1393 C C . THR A 1 183 ? 15.073 -9.064 -19.918 1.00 96.25 183 THR A C 1
ATOM 1395 O O . THR A 1 183 ? 15.749 -9.827 -20.591 1.00 96.25 183 THR A O 1
ATOM 1398 N N . HIS A 1 184 ? 14.177 -8.228 -20.452 1.00 94.12 184 HIS A N 1
ATOM 1399 C CA . HIS A 1 184 ? 13.948 -8.063 -21.884 1.00 94.12 184 HIS A CA 1
ATOM 1400 C C . HIS A 1 184 ? 14.071 -6.581 -22.236 1.00 94.12 184 HIS A C 1
ATOM 1402 O O . HIS A 1 184 ? 13.543 -5.728 -21.521 1.00 94.12 184 HIS A O 1
ATOM 1408 N N . ASN A 1 185 ? 14.758 -6.266 -23.333 1.00 92.50 185 ASN A N 1
ATOM 1409 C CA . ASN A 1 185 ? 14.998 -4.893 -23.771 1.00 92.50 185 ASN A CA 1
ATOM 1410 C C . ASN A 1 185 ? 14.598 -4.758 -25.242 1.00 92.50 185 ASN A C 1
ATOM 1412 O O . ASN A 1 185 ? 15.136 -5.457 -26.096 1.00 92.50 185 ASN A O 1
ATOM 1416 N N . PHE A 1 186 ? 13.676 -3.851 -25.545 1.00 89.44 186 PHE A N 1
ATOM 1417 C CA . PHE A 1 186 ? 13.242 -3.547 -26.903 1.00 89.44 186 PHE A CA 1
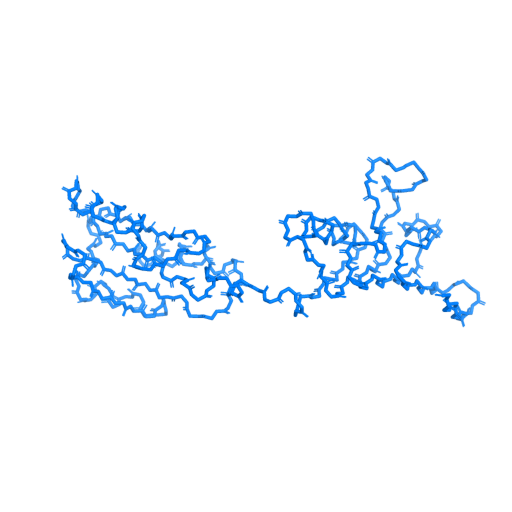ATOM 1418 C C . PHE A 1 186 ? 13.702 -2.146 -27.285 1.00 89.44 186 PHE A C 1
ATOM 1420 O O . PHE A 1 186 ? 13.339 -1.188 -26.615 1.00 89.44 186 PHE A O 1
ATOM 1427 N N . PHE A 1 187 ? 14.456 -2.002 -28.372 1.00 87.69 187 PHE A N 1
ATOM 1428 C CA . PHE A 1 187 ? 14.931 -0.702 -28.849 1.00 87.69 187 PHE A CA 1
ATOM 1429 C C . PHE A 1 187 ? 14.168 -0.293 -30.107 1.00 87.69 187 PHE A C 1
ATOM 1431 O O . PHE A 1 187 ? 14.442 -0.775 -31.206 1.00 87.69 187 PHE A O 1
ATOM 1438 N N . ALA A 1 188 ? 13.211 0.616 -29.953 1.00 78.69 188 ALA A N 1
ATOM 1439 C CA . ALA A 1 188 ? 12.497 1.197 -31.076 1.00 78.69 188 ALA A CA 1
ATOM 1440 C C . ALA A 1 188 ? 13.390 2.220 -31.803 1.00 78.69 188 ALA A C 1
ATOM 1442 O O . ALA A 1 188 ? 14.054 3.045 -31.180 1.00 78.69 188 ALA A O 1
ATOM 1443 N N . ASN A 1 189 ? 13.372 2.187 -33.139 1.00 66.06 189 ASN A N 1
ATOM 1444 C CA . ASN A 1 189 ? 14.007 3.161 -34.042 1.00 66.06 189 ASN A CA 1
ATOM 1445 C C . ASN A 1 189 ? 15.546 3.197 -34.110 1.00 66.06 189 ASN A C 1
ATOM 1447 O O . ASN A 1 189 ? 16.100 4.140 -34.678 1.00 66.06 189 ASN A O 1
ATOM 1451 N N . ARG A 1 190 ? 16.264 2.148 -33.689 1.00 52.88 190 ARG A N 1
ATOM 1452 C CA . ARG A 1 190 ? 17.645 1.941 -34.170 1.00 52.88 190 ARG A CA 1
ATOM 1453 C C . ARG A 1 190 ? 17.621 1.345 -35.591 1.00 52.88 190 ARG A C 1
ATOM 1455 O O . ARG A 1 190 ? 17.862 0.165 -35.772 1.00 52.88 190 ARG A O 1
ATOM 1462 N N . TYR A 1 191 ? 17.313 2.186 -36.586 1.00 46.78 191 TYR A N 1
ATOM 1463 C CA . TYR A 1 191 ? 17.464 1.926 -38.033 1.00 46.78 191 TYR A CA 1
ATOM 1464 C C . TYR A 1 191 ? 16.643 0.774 -38.653 1.00 46.78 191 TYR A C 1
ATOM 1466 O O . TYR A 1 191 ? 17.180 0.024 -39.457 1.00 46.78 191 TYR A O 1
ATOM 1474 N N . SER A 1 192 ? 15.327 0.719 -38.404 1.00 41.78 192 SER A N 1
ATOM 1475 C CA . SER A 1 192 ? 14.386 -0.393 -38.687 1.00 41.78 192 SER A CA 1
ATOM 1476 C C . SER A 1 192 ? 14.353 -1.423 -37.557 1.00 41.78 192 SER A C 1
ATOM 1478 O O . SER A 1 192 ? 15.351 -1.662 -36.890 1.00 41.78 192 SER A O 1
ATOM 1480 N N . ALA A 1 193 ? 13.160 -1.924 -37.236 1.00 38.72 193 ALA A N 1
ATOM 1481 C CA . ALA A 1 193 ? 12.916 -2.753 -36.062 1.00 38.72 193 ALA A CA 1
ATOM 1482 C C . ALA A 1 193 ? 13.737 -4.053 -36.121 1.00 38.72 193 ALA A C 1
ATOM 1484 O O . ALA A 1 193 ? 13.333 -5.017 -36.765 1.00 38.72 193 ALA A O 1
ATOM 1485 N N . VAL A 1 194 ? 14.882 -4.083 -35.439 1.00 39.81 194 VAL A N 1
ATOM 1486 C CA . VAL A 1 194 ? 15.638 -5.312 -35.193 1.00 39.81 194 VAL A CA 1
ATOM 1487 C C . VAL A 1 194 ? 15.368 -5.738 -33.758 1.00 39.81 194 VAL A C 1
ATOM 1489 O O . VAL A 1 194 ? 15.735 -5.056 -32.801 1.00 39.81 194 VAL A O 1
ATOM 1492 N N . ILE A 1 195 ? 14.676 -6.866 -33.623 1.00 41.62 195 ILE A N 1
ATOM 1493 C CA . ILE A 1 195 ? 14.382 -7.501 -32.343 1.00 41.62 195 ILE A CA 1
ATOM 1494 C C . ILE A 1 195 ? 15.616 -8.315 -31.949 1.00 41.62 195 ILE A C 1
ATOM 1496 O O . ILE A 1 195 ? 15.868 -9.373 -32.521 1.00 41.62 195 ILE A O 1
ATOM 1500 N N . PHE A 1 196 ? 16.376 -7.837 -30.966 1.00 39.09 196 PHE A N 1
ATOM 1501 C CA . PHE A 1 196 ? 17.349 -8.669 -30.264 1.00 39.09 196 PHE A CA 1
ATOM 1502 C C . PHE A 1 196 ? 16.659 -9.254 -29.032 1.00 39.09 196 PHE A C 1
ATOM 1504 O O . PHE A 1 196 ? 16.479 -8.566 -28.030 1.00 39.09 196 PHE A O 1
ATOM 1511 N N . VAL A 1 197 ? 16.233 -10.515 -29.125 1.00 35.38 197 VAL A N 1
ATOM 1512 C CA . VAL A 1 197 ? 15.971 -11.330 -27.933 1.00 35.38 197 VAL A CA 1
ATOM 1513 C C . VAL A 1 197 ? 17.299 -12.008 -27.604 1.00 35.38 197 VAL A C 1
ATOM 1515 O O . VAL A 1 197 ? 17.751 -12.857 -28.372 1.00 35.38 197 VAL A O 1
ATOM 1518 N N . HIS A 1 198 ? 17.962 -11.562 -26.538 1.00 38.75 198 HIS A N 1
ATOM 1519 C CA . HIS A 1 198 ? 19.086 -12.277 -25.929 1.00 38.75 198 HIS A CA 1
ATOM 1520 C C . HIS A 1 198 ? 18.587 -13.053 -24.721 1.00 38.75 198 HIS A C 1
ATOM 1522 O O . HIS A 1 198 ? 17.772 -12.472 -23.970 1.00 38.75 198 HIS A O 1
#

Foldseek 3Di:
DLVVPLVVVVVVVVVPPQDDWWWKKFADLALVRIDIDTSVVVCVCVVVVSADSVFAEDEDEDAAQDASPDPVNRVVVNVDSVVGPHTYMYGGPNQCSYDCSPPNLQPDEAEAEACGLQVLLVVLVVCCVPVVAGRAEYEYEQYFDVCCPDPVVDPGRAQNSHVFYEYEHECCPPTGPDDPRTQAYFYPPPPDGDGDDD

pLDDT: mean 80.96, std 16.94, range [35.38, 97.06]